Protein AF-A0A523NSJ6-F1 (afdb_monomer)

Foldseek 3Di:
DLVVVVCVVVVVVVVVVVCLLVLVVVVVVVVVCVVDVDPVVVVVCVVVVVVSVVVNVVCVVCVPVVVVVVVVVVVVVVVLLVLLCVLCVVVVHDQDPVRSVQLVVQLVVLVVVLPVPVVSPPSSQVSQLVSQVVVVHHSVSSNSSSVVVVVVVVVVVVVVVVVVVVVVPPPPPPPDD

Secondary structure (DSSP, 8-state):
-HHHHHHHHHHHHHHHHHHHHTTHHHHHHHHHHHH---HHHHHHHHHHHHHHHHHHHHHHH-HHHHHHHHHHHHHHHHHHHHHHHHHHHHTT----HHHHHHHHHHHHHHHHHGGGSGGGTTHHHHHHHHHHHHTT--HHHHHHHHHHHHHHHHHHHHHHHHHHHHHHTS----S--

Radius of gyration: 21.99 Å; Cα contacts (8 Å, |Δi|>4): 74; chains: 1; bounding box: 65×33×56 Å

pLDDT: mean 71.37, std 15.99, range [36.78, 94.06]

Structure (mmCIF, N/CA/C/O backbone):
data_AF-A0A523NSJ6-F1
#
_entry.id   AF-A0A523NSJ6-F1
#
loop_
_atom_site.group_PDB
_atom_site.id
_atom_site.type_symbol
_atom_site.label_atom_id
_atom_site.label_alt_id
_atom_site.label_comp_id
_atom_site.label_asym_id
_atom_site.label_entity_id
_atom_site.label_seq_id
_atom_site.pdbx_PDB_ins_code
_atom_site.Cartn_x
_atom_site.Cartn_y
_atom_site.Cartn_z
_atom_site.occupancy
_atom_site.B_iso_or_equiv
_atom_site.auth_seq_id
_atom_site.auth_comp_id
_atom_site.auth_asym_id
_atom_site.auth_atom_id
_atom_site.pdbx_PDB_model_num
ATOM 1 N N . MET A 1 1 ? 16.787 -14.606 5.189 1.00 49.88 1 MET A N 1
ATOM 2 C CA . MET A 1 1 ? 16.352 -13.430 5.981 1.00 49.88 1 MET A CA 1
ATOM 3 C C . MET A 1 1 ? 14.871 -13.067 5.785 1.00 49.88 1 MET A C 1
ATOM 5 O O . MET A 1 1 ? 14.266 -12.609 6.741 1.00 49.88 1 MET A O 1
ATOM 9 N N . SER A 1 2 ? 14.240 -13.344 4.634 1.00 58.44 2 SER A N 1
ATOM 10 C CA . SER A 1 2 ? 12.816 -13.039 4.363 1.00 58.44 2 SER A CA 1
ATOM 11 C C . SER A 1 2 ? 11.789 -13.911 5.115 1.00 58.44 2 SER A C 1
ATOM 13 O O . SER A 1 2 ? 10.777 -13.400 5.581 1.00 58.44 2 SER A O 1
ATOM 15 N N . LEU A 1 3 ? 12.058 -15.209 5.295 1.00 53.66 3 LEU A N 1
ATOM 16 C CA . LEU A 1 3 ? 11.156 -16.151 5.987 1.00 53.66 3 LEU A CA 1
ATOM 17 C C . LEU A 1 3 ? 10.998 -15.845 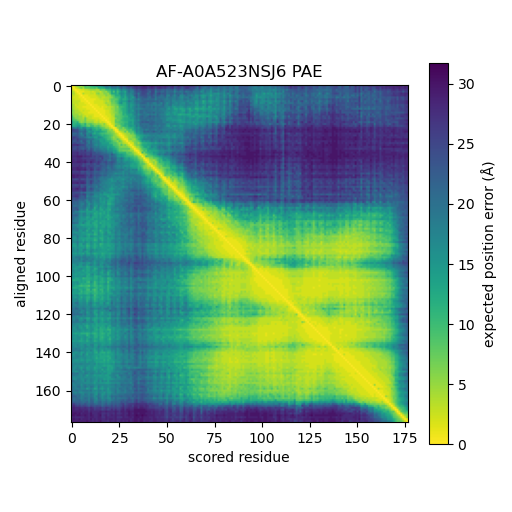7.483 1.00 53.66 3 LEU A C 1
ATOM 19 O O . LEU A 1 3 ? 9.896 -15.887 8.019 1.00 53.66 3 LEU A O 1
ATOM 23 N N . VAL A 1 4 ? 12.100 -15.474 8.138 1.00 68.50 4 VAL A N 1
ATOM 24 C CA . VAL A 1 4 ? 12.102 -15.087 9.554 1.00 68.50 4 VAL A CA 1
ATOM 25 C C . VAL A 1 4 ? 11.296 -13.805 9.752 1.00 68.50 4 VAL A C 1
ATOM 27 O O . VAL A 1 4 ? 10.504 -13.735 10.685 1.00 68.50 4 VAL A O 1
ATOM 30 N N . GLY A 1 5 ? 11.416 -12.828 8.846 1.00 61.06 5 GLY A N 1
ATOM 31 C CA . GLY A 1 5 ? 10.614 -11.602 8.884 1.00 61.06 5 GLY A CA 1
ATOM 32 C C . GLY A 1 5 ? 9.116 -11.875 8.745 1.00 61.06 5 GLY A C 1
ATOM 33 O O . GLY A 1 5 ? 8.333 -11.384 9.549 1.00 61.06 5 GLY A O 1
ATOM 34 N N . LEU A 1 6 ? 8.728 -12.732 7.800 1.00 63.09 6 LEU A N 1
ATOM 35 C CA . LEU A 1 6 ? 7.333 -13.095 7.527 1.00 63.09 6 LEU A CA 1
ATOM 36 C C . LEU A 1 6 ? 6.695 -13.863 8.694 1.00 63.09 6 LEU A C 1
ATOM 38 O O . LEU A 1 6 ? 5.577 -13.558 9.107 1.00 63.09 6 LEU A O 1
ATOM 42 N N . ILE A 1 7 ? 7.443 -14.797 9.289 1.00 70.75 7 ILE A N 1
ATOM 43 C CA . ILE A 1 7 ? 7.019 -15.523 10.491 1.00 70.75 7 ILE A CA 1
ATOM 44 C C . ILE A 1 7 ? 6.923 -14.568 11.681 1.00 70.75 7 ILE A C 1
ATOM 46 O O . ILE A 1 7 ? 5.946 -14.624 12.421 1.00 70.75 7 ILE A O 1
ATOM 50 N N . THR A 1 8 ? 7.877 -13.651 11.845 1.00 75.94 8 THR A N 1
ATOM 51 C CA . THR A 1 8 ? 7.862 -12.672 12.942 1.00 75.94 8 THR A CA 1
ATOM 52 C C . THR A 1 8 ? 6.672 -11.722 12.810 1.00 75.94 8 THR A C 1
ATOM 54 O O . THR A 1 8 ? 5.958 -11.508 13.784 1.00 75.94 8 THR A O 1
ATOM 57 N N . PHE A 1 9 ? 6.387 -11.220 11.606 1.00 66.56 9 PHE A N 1
ATOM 58 C CA . PHE A 1 9 ? 5.250 -10.335 11.341 1.00 66.56 9 PHE A CA 1
ATOM 59 C C . PHE A 1 9 ? 3.910 -11.057 11.520 1.00 66.56 9 PHE A C 1
ATOM 61 O O . PHE A 1 9 ? 3.016 -10.541 12.186 1.00 66.56 9 PHE A O 1
ATOM 68 N N . SER A 1 10 ? 3.787 -12.284 11.003 1.00 68.75 10 SER A N 1
ATOM 69 C CA . SER A 1 10 ? 2.589 -13.111 11.187 1.00 68.75 10 SER A CA 1
ATOM 70 C C . SER A 1 10 ? 2.367 -13.464 12.659 1.00 68.75 10 SER A C 1
ATOM 72 O O . SER A 1 10 ? 1.231 -13.457 13.127 1.00 68.75 10 SER A O 1
ATOM 74 N N . THR A 1 11 ? 3.441 -13.731 13.404 1.00 73.12 11 THR A N 1
ATOM 75 C CA . THR A 1 11 ? 3.385 -14.016 14.844 1.00 73.12 11 THR A CA 1
ATOM 76 C C . THR A 1 11 ? 3.015 -12.764 15.635 1.00 73.12 11 THR A C 1
ATOM 78 O O . THR A 1 11 ? 2.199 -12.848 16.544 1.00 73.12 11 THR A O 1
ATOM 81 N N . LEU A 1 12 ? 3.537 -11.591 15.266 1.00 74.19 12 LEU A N 1
ATOM 82 C CA . LEU A 1 12 ? 3.185 -10.309 15.882 1.00 74.19 12 LEU A CA 1
ATOM 83 C C . LEU A 1 12 ? 1.727 -9.929 15.631 1.00 74.19 12 LEU A C 1
ATOM 85 O O . LEU A 1 12 ? 1.044 -9.535 16.568 1.00 74.19 12 LEU A O 1
ATOM 89 N N 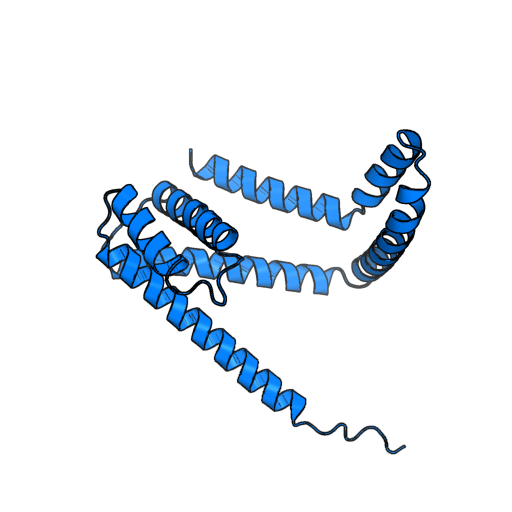. ILE A 1 13 ? 1.228 -10.097 14.404 1.00 70.31 13 ILE A N 1
ATOM 90 C CA . ILE A 1 13 ? -0.185 -9.873 14.075 1.00 70.31 13 ILE A CA 1
ATOM 91 C C . ILE A 1 13 ? -1.065 -10.851 14.858 1.00 70.31 13 ILE A C 1
ATOM 93 O O . ILE A 1 13 ? -2.071 -10.446 15.432 1.00 70.31 13 ILE A O 1
ATOM 97 N N . PHE A 1 14 ? -0.673 -12.124 14.948 1.00 71.44 14 PHE A N 1
ATOM 98 C CA . PHE A 1 14 ? -1.413 -13.126 15.713 1.00 71.44 14 PHE A CA 1
ATOM 99 C C . PHE A 1 14 ? -1.420 -12.824 17.220 1.00 71.44 14 PHE A C 1
ATOM 101 O O . PHE A 1 14 ? -2.472 -12.875 17.852 1.00 71.44 14 PHE A O 1
ATOM 108 N N . LEU A 1 15 ? -0.277 -12.434 17.793 1.00 64.75 15 LEU A N 1
ATOM 109 C CA . LEU A 1 15 ? -0.158 -12.010 19.190 1.00 64.75 15 LEU A CA 1
ATOM 110 C C . LEU A 1 15 ? -0.936 -10.722 19.466 1.00 64.75 15 LEU A C 1
ATOM 112 O O . LEU A 1 15 ? -1.577 -10.618 20.508 1.00 64.75 15 LEU A O 1
ATOM 116 N N . PHE A 1 16 ? -0.928 -9.765 18.539 1.00 68.62 16 PHE A N 1
ATOM 117 C CA . PHE A 1 16 ? -1.705 -8.533 18.639 1.00 68.62 16 PHE A CA 1
ATOM 118 C C . PHE A 1 16 ? -3.206 -8.820 18.594 1.00 68.62 16 PHE A C 1
ATOM 120 O O . PHE A 1 16 ? -3.947 -8.315 19.431 1.00 68.62 16 PHE A O 1
ATOM 127 N N . LEU A 1 17 ? -3.654 -9.698 17.692 1.00 64.69 17 LEU A N 1
ATOM 128 C CA . LEU A 1 17 ? -5.042 -10.152 17.647 1.00 64.69 17 LEU A CA 1
ATOM 129 C C . LEU A 1 17 ? -5.427 -10.873 18.943 1.00 64.69 17 LEU A C 1
ATOM 131 O O . LEU A 1 17 ? -6.466 -10.562 19.514 1.00 64.69 17 LEU A O 1
ATOM 135 N N . LEU A 1 18 ? -4.583 -11.765 19.470 1.00 61.16 18 LEU A N 1
ATOM 136 C CA . LEU A 1 18 ? -4.816 -12.407 20.769 1.00 61.16 18 LEU A CA 1
ATOM 137 C C . LEU A 1 18 ? -4.876 -11.390 21.918 1.00 61.16 18 LEU A C 1
ATOM 139 O O . LEU A 1 18 ? -5.717 -11.515 22.808 1.00 61.16 18 LEU A O 1
ATOM 143 N N . PHE A 1 19 ? -4.026 -10.363 21.889 1.00 59.78 19 PHE A N 1
ATOM 144 C CA . PHE A 1 19 ? -4.001 -9.284 22.874 1.00 59.78 19 PHE A CA 1
ATOM 145 C C . PHE A 1 19 ? -5.259 -8.401 22.805 1.00 59.78 19 PHE A C 1
ATOM 147 O O . PHE A 1 19 ? -5.814 -8.024 23.840 1.00 59.78 19 PHE A O 1
ATOM 154 N N . GLN A 1 20 ? -5.747 -8.128 21.593 1.00 56.50 20 GLN A N 1
ATOM 155 C CA . GLN A 1 20 ? -6.964 -7.362 21.330 1.00 56.50 20 GLN A CA 1
ATOM 156 C C . GLN A 1 20 ? -8.227 -8.161 21.704 1.00 56.50 20 GLN A C 1
ATOM 158 O O . GLN A 1 20 ? -9.157 -7.603 22.278 1.00 56.50 20 GLN A O 1
ATOM 163 N N . ILE A 1 21 ? -8.233 -9.480 21.476 1.00 54.84 21 ILE A N 1
ATOM 164 C CA . ILE A 1 21 ? -9.344 -10.386 21.820 1.00 54.84 21 ILE A CA 1
ATOM 165 C C . ILE A 1 21 ? -9.441 -10.631 23.337 1.00 54.84 21 ILE A C 1
ATOM 167 O O . ILE A 1 21 ? -10.543 -10.748 23.867 1.00 54.84 21 ILE A O 1
ATOM 171 N N . ASN A 1 22 ? -8.315 -10.671 24.060 1.00 52.66 22 ASN A N 1
ATOM 172 C CA . ASN A 1 22 ? -8.302 -10.873 25.517 1.00 52.66 22 ASN A CA 1
ATOM 173 C C . ASN A 1 22 ? -8.552 -9.595 26.342 1.00 52.66 22 ASN A C 1
ATOM 175 O O . ASN A 1 22 ? -8.470 -9.645 27.571 1.00 52.66 22 ASN A O 1
ATOM 179 N N . GLY A 1 23 ? -8.856 -8.454 25.710 1.00 49.41 23 GLY A N 1
ATOM 180 C CA . GLY A 1 23 ? -9.111 -7.199 26.426 1.00 49.41 23 GLY A CA 1
ATOM 181 C C . GLY A 1 23 ? -7.860 -6.613 27.092 1.00 49.41 23 GLY A C 1
ATOM 182 O O . GLY A 1 23 ? -7.940 -6.032 28.174 1.00 49.41 23 GLY A O 1
ATOM 183 N N . GLY A 1 24 ? -6.683 -6.769 26.471 1.00 51.25 24 GLY A N 1
ATOM 184 C CA . GLY A 1 24 ? -5.415 -6.238 26.984 1.00 51.25 24 GLY A CA 1
ATOM 185 C C . GLY A 1 24 ? -5.399 -4.711 27.154 1.00 51.25 24 GLY A C 1
ATOM 186 O O . GLY A 1 24 ? -4.749 -4.204 28.072 1.00 51.25 24 GLY A O 1
ATOM 187 N N . LEU A 1 25 ? -6.186 -3.978 26.353 1.00 47.50 25 LEU A N 1
ATOM 188 C CA . LEU A 1 25 ? -6.402 -2.537 26.536 1.00 47.50 25 LEU A CA 1
ATOM 189 C C . LEU A 1 25 ? -7.080 -2.206 27.876 1.00 47.50 25 LEU A C 1
ATOM 191 O O . LEU A 1 25 ? -6.726 -1.204 28.494 1.00 47.50 25 LEU A O 1
ATOM 195 N N . GLY A 1 26 ? -7.968 -3.066 28.383 1.00 48.66 26 GLY A N 1
ATOM 196 C CA . GLY A 1 26 ? -8.591 -2.913 29.704 1.00 48.66 26 GLY A CA 1
ATOM 197 C C . GLY A 1 26 ? -7.587 -3.008 30.863 1.00 48.66 26 GLY A C 1
ATOM 198 O O . GLY A 1 26 ? -7.706 -2.299 31.860 1.00 48.66 26 GLY A O 1
ATOM 199 N N . LYS A 1 27 ? -6.536 -3.830 30.723 1.00 53.88 27 LYS A N 1
ATOM 200 C CA . LYS A 1 27 ? -5.442 -3.913 31.712 1.00 53.88 27 LYS A CA 1
ATOM 201 C C . LYS A 1 27 ? -4.475 -2.734 31.617 1.00 53.88 27 LYS A C 1
ATOM 203 O O . LYS A 1 27 ? -4.037 -2.229 32.648 1.00 53.88 27 LYS A O 1
ATOM 208 N N . ILE A 1 28 ? -4.156 -2.277 30.403 1.00 53.25 28 ILE A N 1
ATOM 209 C CA . ILE A 1 28 ? -3.280 -1.113 30.197 1.00 53.25 28 ILE A CA 1
ATOM 210 C C . ILE A 1 28 ? -3.954 0.169 30.697 1.00 53.25 28 ILE A C 1
ATOM 212 O O . ILE A 1 28 ? -3.303 0.959 31.372 1.00 53.25 28 ILE A O 1
ATOM 216 N N . THR A 1 29 ? -5.252 0.359 30.444 1.00 46.12 29 THR A N 1
ATOM 217 C CA . THR A 1 29 ? -6.019 1.519 30.938 1.00 46.12 29 THR A CA 1
ATOM 218 C C . THR A 1 29 ? -6.133 1.534 32.465 1.00 46.12 29 THR A C 1
ATOM 220 O O . THR A 1 29 ? -5.950 2.590 33.065 1.00 46.12 29 THR A O 1
ATOM 223 N N . SER A 1 30 ? -6.311 0.370 33.103 1.00 50.03 30 SER A N 1
ATOM 224 C CA . SER A 1 30 ? -6.246 0.211 34.567 1.00 50.03 30 SER A CA 1
ATOM 225 C C . SER A 1 30 ? -4.864 0.539 35.152 1.00 50.03 30 SER A C 1
ATOM 227 O O . SER A 1 30 ? -4.778 1.112 36.237 1.00 50.03 30 SER A O 1
ATOM 229 N N . TRP A 1 31 ? -3.777 0.203 34.454 1.00 52.00 31 TRP A N 1
ATOM 230 C CA . TRP A 1 31 ? -2.425 0.562 34.890 1.00 52.00 31 TRP A CA 1
ATOM 231 C C . TRP A 1 31 ? -2.132 2.057 34.675 1.00 52.00 31 TRP A C 1
ATOM 233 O O . TRP A 1 31 ? -1.512 2.701 35.521 1.00 52.00 31 TRP A O 1
ATOM 243 N N . PHE A 1 32 ? -2.638 2.642 33.585 1.00 43.41 32 PHE A N 1
ATOM 244 C CA . PHE A 1 32 ? -2.477 4.065 33.273 1.00 43.41 32 PHE A CA 1
ATOM 245 C C . PHE A 1 32 ? -3.284 4.980 34.209 1.00 43.41 32 PHE A C 1
ATOM 247 O O . PHE A 1 32 ? -2.789 6.042 34.589 1.00 43.41 32 PHE A O 1
ATOM 254 N N . SER A 1 33 ? -4.476 4.558 34.656 1.00 47.69 33 SER A N 1
ATOM 255 C CA . SER A 1 33 ? -5.293 5.316 35.618 1.00 47.69 33 SER A CA 1
ATOM 256 C C . SER A 1 33 ? -4.653 5.439 37.002 1.00 47.69 33 SER A C 1
ATOM 258 O O . SER A 1 33 ? -4.986 6.356 37.745 1.00 47.69 33 SER A O 1
ATOM 260 N N . VAL A 1 34 ? -3.718 4.547 37.348 1.00 55.19 34 VAL A N 1
ATOM 261 C CA . VAL A 1 34 ? -2.964 4.621 38.610 1.00 55.19 34 VAL A CA 1
ATOM 262 C C . VAL A 1 34 ? -1.800 5.617 38.508 1.00 55.19 34 VAL A C 1
ATOM 264 O O . VAL A 1 34 ? -1.361 6.146 39.525 1.00 55.19 34 VAL A O 1
ATOM 267 N N . LYS A 1 35 ? -1.309 5.918 37.294 1.0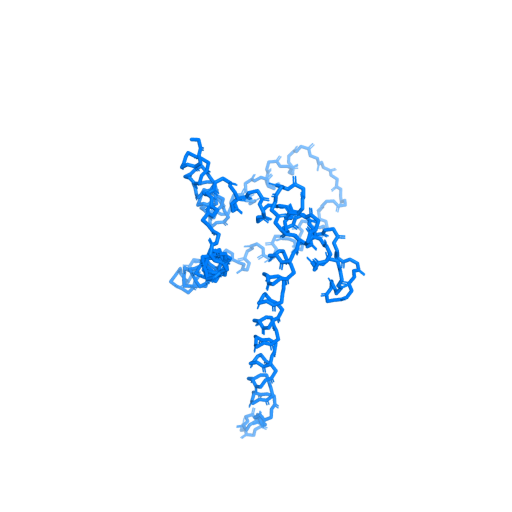0 50.84 35 LYS A N 1
ATOM 268 C CA . LYS A 1 35 ? -0.099 6.734 37.084 1.00 50.84 35 LYS A CA 1
ATOM 269 C C . LYS A 1 35 ? -0.367 8.188 36.668 1.00 50.84 35 LYS A C 1
ATOM 271 O O . LYS A 1 35 ? 0.492 9.031 36.905 1.00 50.84 35 LYS A O 1
ATOM 276 N N . PHE A 1 36 ? -1.532 8.505 36.091 1.00 47.00 36 PHE A N 1
ATOM 277 C CA . PHE A 1 36 ? -1.885 9.869 35.660 1.00 47.00 36 PHE A CA 1
ATOM 278 C C . PHE A 1 36 ? -3.321 10.263 36.073 1.00 47.00 36 PHE A C 1
ATOM 280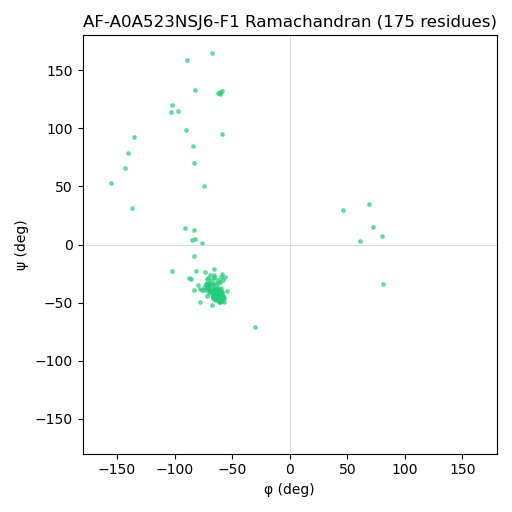 O O . PHE A 1 36 ? -4.267 10.014 35.321 1.00 47.00 36 PHE A O 1
ATOM 287 N N . PRO A 1 37 ? -3.520 10.911 37.241 1.00 48.25 37 PRO A N 1
ATOM 288 C CA . PRO A 1 37 ? -4.832 11.358 37.705 1.00 48.25 37 PRO A CA 1
ATOM 289 C C . PRO A 1 37 ? -5.192 12.709 37.063 1.00 48.25 37 PRO A C 1
ATOM 291 O O . PRO A 1 37 ? -5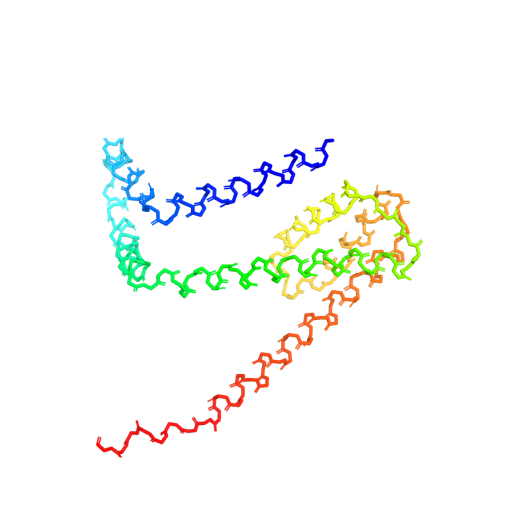.175 13.752 37.707 1.00 48.25 37 PRO A O 1
ATOM 294 N N . GLY A 1 38 ? -5.472 12.715 35.758 1.00 47.56 38 GLY A N 1
ATOM 295 C CA . GLY A 1 38 ? -5.957 13.900 35.043 1.00 47.56 38 GLY A CA 1
ATOM 296 C C . GLY A 1 38 ? -7.465 13.822 34.801 1.00 47.56 38 GLY A C 1
ATOM 297 O O . GLY A 1 38 ? -7.919 12.919 34.102 1.00 47.56 38 GLY A O 1
ATOM 298 N N . ALA A 1 39 ? -8.252 14.774 35.315 1.00 54.38 39 ALA A N 1
ATOM 299 C CA . ALA A 1 39 ? -9.714 14.821 35.136 1.00 54.38 39 ALA A CA 1
ATOM 300 C C . ALA A 1 39 ? -10.161 14.881 33.654 1.00 54.38 39 ALA A C 1
ATOM 302 O O . ALA A 1 39 ? -11.231 14.389 33.307 1.00 54.38 39 ALA A O 1
ATOM 303 N N . ALA A 1 40 ? -9.308 15.391 32.755 1.00 55.28 40 ALA A N 1
ATOM 304 C CA . ALA A 1 40 ? -9.531 15.371 31.304 1.00 55.28 40 ALA A CA 1
ATOM 305 C C . ALA A 1 40 ? -9.453 13.955 30.691 1.00 55.28 40 ALA A C 1
ATOM 307 O O . ALA A 1 40 ? -10.097 13.674 29.682 1.00 55.28 40 ALA A O 1
ATOM 308 N N . LEU A 1 41 ? -8.707 13.041 31.324 1.00 47.88 41 LEU A N 1
ATOM 309 C CA . LEU A 1 41 ? -8.573 11.647 30.900 1.00 47.88 41 LEU A CA 1
ATOM 310 C C . LEU A 1 41 ? -9.860 10.859 31.198 1.00 47.88 41 LEU A C 1
ATOM 312 O O . LEU A 1 41 ? -10.247 10.002 30.412 1.00 47.88 41 LEU A O 1
ATOM 316 N N . GLN A 1 42 ? -10.563 11.186 32.289 1.00 51.56 42 GLN A N 1
ATOM 317 C CA . GLN A 1 42 ? -11.785 10.492 32.720 1.00 51.56 42 GLN A CA 1
ATOM 318 C C . GLN A 1 42 ? -12.967 10.691 31.755 1.00 51.56 42 GLN A C 1
ATOM 320 O O . GLN A 1 42 ? -13.732 9.752 31.544 1.00 51.56 42 GLN A O 1
ATOM 325 N N . GLY A 1 43 ? -13.079 11.860 31.112 1.00 52.94 43 GLY A N 1
ATOM 326 C CA . GLY A 1 43 ? -14.105 12.120 30.090 1.00 52.94 43 GLY A CA 1
ATOM 327 C C . GLY A 1 43 ? -13.863 11.391 28.760 1.00 52.94 43 GLY A C 1
ATOM 328 O O . GLY A 1 43 ? -14.811 11.019 28.076 1.00 52.94 43 GLY A O 1
ATOM 329 N N . PHE A 1 44 ? -12.600 11.134 28.402 1.00 53.06 44 PHE A N 1
ATOM 330 C CA . PHE A 1 44 ? -12.235 10.385 27.190 1.00 53.06 44 PHE A CA 1
ATOM 331 C C . PHE A 1 44 ? -12.231 8.859 27.431 1.00 53.06 44 PHE A C 1
ATOM 333 O O . PHE A 1 44 ? -12.549 8.071 26.535 1.00 53.06 44 PHE A O 1
ATOM 340 N N . LEU A 1 45 ? -11.932 8.438 28.668 1.00 52.72 45 LEU A N 1
ATOM 341 C CA . LEU A 1 45 ? -11.957 7.046 29.140 1.00 52.72 45 LEU A CA 1
ATOM 342 C C . LEU A 1 45 ? -13.376 6.464 29.241 1.00 52.72 45 LEU A C 1
ATOM 344 O O . LEU A 1 45 ? -13.562 5.277 28.986 1.00 52.72 45 LEU A O 1
ATOM 348 N N . SER A 1 46 ? -14.391 7.266 29.573 1.00 50.75 46 SER A N 1
ATOM 349 C CA . SER A 1 46 ? -15.784 6.794 29.634 1.00 50.75 46 SER A CA 1
ATOM 350 C C . SER A 1 46 ? -16.362 6.486 28.244 1.00 50.75 46 SER A C 1
ATOM 352 O O . SER A 1 46 ? -17.065 5.488 28.079 1.00 50.75 46 SER A O 1
ATOM 354 N N . HIS A 1 47 ? -15.997 7.266 27.220 1.00 50.97 47 HIS A N 1
ATOM 355 C CA . HIS A 1 47 ? -16.380 7.000 25.828 1.00 50.97 47 HIS A CA 1
ATOM 356 C C . HIS A 1 47 ? -15.646 5.797 25.216 1.00 50.97 47 HIS A C 1
ATOM 358 O O . HIS A 1 47 ? -16.231 5.054 24.429 1.00 50.97 47 HIS A O 1
ATOM 364 N N . THR A 1 48 ? -14.389 5.557 25.597 1.00 50.12 48 THR A N 1
ATOM 365 C CA . THR A 1 48 ? -13.618 4.390 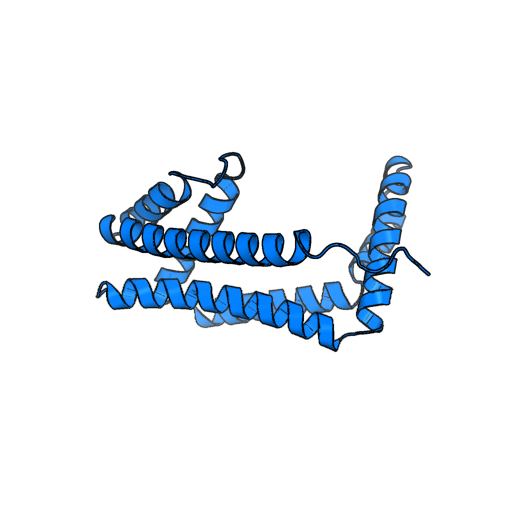25.131 1.00 50.12 48 THR A CA 1
ATOM 366 C C . THR A 1 48 ? -13.977 3.107 25.885 1.00 50.12 48 THR A C 1
ATOM 368 O O . THR A 1 48 ? -14.062 2.052 25.263 1.00 50.12 48 THR A O 1
ATOM 371 N N . GLY A 1 49 ? -14.288 3.180 27.183 1.00 51.97 49 GLY A N 1
ATOM 372 C CA . GLY A 1 49 ? -14.714 2.028 27.987 1.00 51.97 49 GLY A CA 1
ATOM 373 C C . GLY A 1 49 ? -16.078 1.453 27.583 1.00 51.97 49 GLY A C 1
ATOM 374 O O . GLY A 1 49 ? -16.258 0.235 27.605 1.00 51.97 49 GLY A O 1
ATOM 375 N N . ALA A 1 50 ? -17.022 2.296 27.152 1.00 53.03 50 ALA A N 1
ATOM 376 C CA . ALA A 1 50 ? -18.308 1.837 26.620 1.00 53.03 50 ALA A CA 1
ATOM 377 C C . ALA A 1 50 ? -18.149 1.109 25.270 1.00 53.03 50 ALA A C 1
ATOM 379 O O . ALA A 1 50 ? -18.762 0.063 25.059 1.00 53.03 50 ALA A O 1
ATOM 380 N N . LEU A 1 51 ? -17.269 1.604 24.388 1.00 51.50 51 LEU A N 1
ATOM 381 C CA . LEU A 1 51 ? -16.925 0.934 23.127 1.00 51.50 51 LEU A CA 1
ATOM 382 C C . LEU A 1 51 ? -16.207 -0.402 23.368 1.00 51.50 51 LEU A C 1
ATOM 384 O O . LEU A 1 51 ? -16.514 -1.393 22.706 1.00 51.50 51 LEU A O 1
ATOM 388 N N . ASP A 1 52 ? -15.306 -0.455 24.349 1.00 52.66 52 ASP A N 1
ATOM 389 C CA . ASP A 1 52 ? -14.549 -1.663 24.684 1.00 52.66 52 ASP A CA 1
ATOM 390 C C . ASP A 1 52 ? -15.438 -2.738 25.338 1.00 52.66 52 ASP A C 1
ATOM 392 O O . ASP A 1 52 ? -15.332 -3.920 25.014 1.00 52.66 52 ASP A O 1
ATOM 396 N N . GLN A 1 53 ? -16.404 -2.351 26.183 1.00 53.78 53 GLN A N 1
ATOM 397 C CA . GLN A 1 53 ? -17.394 -3.285 26.740 1.00 53.78 53 GLN A CA 1
ATOM 398 C C . GLN A 1 53 ? -18.391 -3.785 25.689 1.00 53.78 53 GLN A C 1
ATOM 400 O O . GLN A 1 53 ? -18.722 -4.975 25.687 1.00 53.78 53 GLN A O 1
ATOM 405 N N . MET A 1 54 ? -18.832 -2.922 24.766 1.00 51.66 54 MET A N 1
ATOM 406 C CA . MET A 1 54 ? -19.695 -3.328 23.651 1.00 51.66 54 MET A CA 1
ATOM 407 C C . MET A 1 54 ? -18.974 -4.287 22.698 1.00 51.66 54 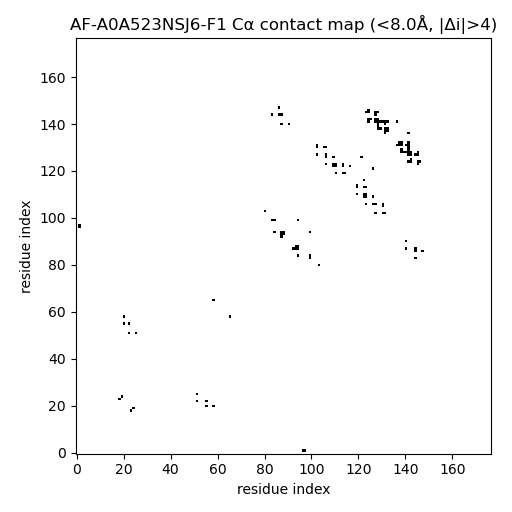MET A C 1
ATOM 409 O O . MET A 1 54 ? -19.562 -5.291 22.291 1.00 51.66 54 MET A O 1
ATOM 413 N N . MET A 1 55 ? -17.691 -4.051 22.398 1.00 50.66 55 MET A N 1
ATOM 414 C CA . MET A 1 55 ? -16.887 -4.993 21.618 1.00 50.66 55 MET A CA 1
ATOM 415 C C . MET A 1 55 ? -16.643 -6.291 22.402 1.00 50.66 55 MET A C 1
ATOM 417 O O . MET A 1 55 ? -17.008 -7.362 21.927 1.00 50.66 55 MET A O 1
ATOM 421 N N . SER A 1 56 ? -16.153 -6.231 23.640 1.00 49.62 56 SER A N 1
ATOM 422 C CA . SER A 1 56 ? -15.884 -7.406 24.489 1.00 49.62 56 SER A CA 1
ATOM 423 C C . SER A 1 56 ? -17.098 -8.335 24.659 1.00 49.62 56 SER A C 1
ATOM 425 O O . SER A 1 56 ? -16.969 -9.563 24.574 1.00 49.62 56 SER A O 1
ATOM 427 N N . HIS A 1 57 ? -18.305 -7.777 24.818 1.00 49.72 57 HIS A N 1
ATOM 428 C CA . HIS A 1 57 ? -19.536 -8.566 24.912 1.00 49.72 57 HIS A CA 1
ATOM 429 C C . HIS A 1 57 ? -19.938 -9.207 23.568 1.00 49.72 57 HIS A C 1
ATOM 431 O O . HIS A 1 57 ? -20.450 -10.328 23.554 1.00 49.72 57 HIS A O 1
ATOM 437 N N . TYR A 1 58 ? -19.665 -8.551 22.433 1.00 50.91 58 TYR A N 1
ATOM 438 C CA . TYR A 1 58 ? -19.926 -9.092 21.091 1.00 50.91 58 TYR A CA 1
ATOM 439 C C . TYR A 1 58 ? -18.921 -10.192 20.697 1.00 50.91 58 TYR A C 1
ATOM 441 O O . TYR A 1 58 ? -19.306 -11.228 20.147 1.00 50.91 58 TYR A O 1
ATOM 449 N N . TYR A 1 59 ? -17.645 -10.021 21.054 1.00 50.91 59 TYR A N 1
ATOM 450 C CA . TYR A 1 59 ? -16.570 -10.986 20.797 1.00 50.91 59 TYR A CA 1
ATOM 451 C C . TYR A 1 59 ? -16.769 -12.313 21.541 1.00 50.91 59 TYR A C 1
ATOM 453 O O . TYR A 1 59 ? -16.535 -13.379 20.970 1.00 50.91 59 TYR A O 1
ATOM 461 N N . LYS A 1 60 ? -17.264 -12.273 22.786 1.00 52.09 60 LYS A N 1
ATOM 462 C CA . LYS A 1 60 ? -17.540 -13.484 23.582 1.00 52.09 60 LYS A CA 1
ATOM 463 C C . LYS A 1 60 ? -18.773 -14.263 23.117 1.00 52.09 60 LYS A C 1
ATOM 465 O O . LYS A 1 60 ? -18.848 -15.464 23.359 1.00 52.09 60 LYS A O 1
ATOM 470 N N . LYS A 1 61 ? -19.728 -13.614 22.441 1.00 50.75 61 LYS A N 1
ATOM 471 C CA . LYS A 1 61 ? -20.984 -14.249 22.001 1.00 50.75 61 LYS A CA 1
ATOM 472 C C . LYS A 1 61 ? -20.875 -14.938 20.634 1.00 50.75 61 LYS A C 1
ATOM 474 O O . LYS A 1 61 ? -21.577 -15.919 20.407 1.00 50.75 61 LYS A O 1
ATOM 479 N N . HIS A 1 62 ? -19.992 -14.477 19.735 1.00 53.47 62 HIS A N 1
ATOM 480 C CA . HIS A 1 62 ? -19.858 -15.030 18.373 1.00 53.47 62 HIS A CA 1
ATOM 481 C C . HIS A 1 62 ? -18.405 -15.091 17.844 1.00 53.47 62 HIS A C 1
ATOM 483 O O . HIS A 1 62 ? -18.094 -14.470 16.820 1.00 53.47 62 HIS A O 1
ATOM 489 N N . PRO A 1 63 ? -17.518 -15.908 18.447 1.00 58.06 63 PRO A N 1
ATOM 490 C CA . PRO A 1 63 ? -16.118 -16.036 18.015 1.00 58.06 63 PRO A CA 1
ATOM 491 C C . PRO A 1 63 ? -15.977 -16.473 16.545 1.00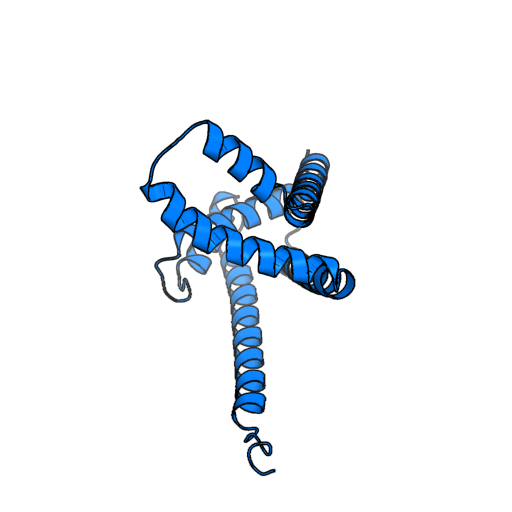 58.06 63 PRO A C 1
ATOM 493 O O . PRO A 1 63 ? -15.061 -16.050 15.841 1.00 58.06 63 PRO A O 1
ATOM 496 N N . PHE A 1 64 ? -16.934 -17.256 16.036 1.00 54.72 64 PHE A N 1
ATOM 497 C CA . PHE A 1 64 ? -16.914 -17.775 14.666 1.00 54.72 64 PHE A CA 1
ATOM 498 C C . PHE A 1 64 ? -17.173 -16.704 13.589 1.00 54.72 64 PHE A C 1
ATOM 500 O O . PHE A 1 64 ? -16.680 -16.824 12.470 1.00 54.72 64 PHE A O 1
ATOM 507 N N . ARG A 1 65 ? -17.933 -15.640 13.899 1.00 58.69 65 ARG A N 1
ATOM 508 C CA . ARG A 1 65 ? -18.170 -14.527 12.954 1.00 58.69 65 ARG A CA 1
ATOM 509 C C . ARG A 1 65 ? -16.972 -13.587 12.893 1.00 58.69 65 ARG A C 1
ATOM 511 O O . ARG A 1 65 ? -16.598 -13.157 11.806 1.00 58.69 65 ARG A O 1
ATOM 518 N N . PHE A 1 66 ? -16.341 -13.336 14.040 1.00 56.78 66 PHE A N 1
ATOM 519 C CA . PHE A 1 66 ? -15.111 -12.556 14.101 1.00 56.78 66 PHE A CA 1
ATOM 520 C C . PHE A 1 66 ? -13.973 -13.246 13.340 1.00 56.78 66 PHE A C 1
ATOM 522 O O . PHE A 1 66 ? -13.347 -12.629 12.480 1.00 56.78 66 PHE A O 1
ATOM 529 N N . LEU A 1 67 ? -13.764 -14.548 13.571 1.00 63.81 67 LEU A N 1
ATOM 530 C CA . LEU A 1 67 ? -12.716 -15.291 12.874 1.00 63.81 67 LEU A CA 1
ATOM 531 C C . LEU A 1 67 ? -12.949 -15.320 11.358 1.00 63.81 67 LEU A C 1
ATOM 533 O O . LEU A 1 67 ? -11.997 -15.162 10.598 1.00 63.81 67 LEU A O 1
ATOM 537 N N . LYS A 1 68 ? -14.208 -15.440 10.908 1.00 62.56 68 LYS A N 1
ATOM 538 C CA . LYS A 1 68 ? -14.556 -15.324 9.484 1.00 62.56 68 LYS A CA 1
ATOM 539 C C . LYS A 1 68 ? -14.205 -13.949 8.919 1.00 62.56 68 LYS A C 1
ATOM 541 O O . LYS A 1 68 ? -13.535 -13.896 7.896 1.00 62.56 68 LYS A O 1
ATOM 546 N N . SER A 1 69 ? -14.598 -12.857 9.575 1.00 62.41 69 SER A N 1
ATOM 547 C CA . SER A 1 69 ? -14.310 -11.497 9.090 1.00 62.41 69 SER A CA 1
ATOM 548 C C . SER A 1 69 ? -12.807 -11.221 8.997 1.00 62.41 69 SER A C 1
ATOM 550 O O . SER A 1 69 ? -12.331 -10.704 7.989 1.00 62.41 69 SER A O 1
ATOM 552 N N . THR A 1 70 ? -12.046 -11.624 10.015 1.00 66.12 70 THR A N 1
ATOM 553 C CA . THR A 1 70 ? -10.583 -11.489 10.027 1.00 66.12 70 THR A CA 1
ATOM 554 C C . THR A 1 70 ? -9.933 -12.359 8.954 1.00 66.12 70 THR A C 1
ATOM 556 O O . THR A 1 70 ? -9.029 -11.900 8.261 1.00 66.12 70 THR A O 1
ATOM 559 N N . SER A 1 71 ? -10.428 -13.583 8.750 1.00 66.56 71 SER A N 1
ATOM 560 C CA . SER A 1 71 ? -9.938 -14.469 7.687 1.00 66.56 71 SER A CA 1
ATOM 561 C C . SER A 1 71 ? -10.212 -13.893 6.300 1.00 66.56 71 SER A C 1
ATOM 563 O O . SER A 1 71 ? -9.326 -13.920 5.458 1.00 66.56 71 SER A O 1
ATOM 565 N N . PHE A 1 72 ? -11.392 -13.313 6.059 1.00 68.69 72 PHE A N 1
ATOM 566 C CA . PHE A 1 72 ? -11.688 -12.624 4.799 1.00 68.69 72 PHE A CA 1
ATOM 567 C C . PHE A 1 72 ? -10.772 -11.415 4.572 1.00 68.69 72 PHE A C 1
ATOM 569 O O . PHE A 1 72 ? -10.292 -11.224 3.457 1.00 68.69 72 PHE A O 1
ATOM 576 N N . GLY A 1 73 ? -10.473 -10.640 5.619 1.00 65.38 73 GLY A N 1
ATOM 577 C CA . GLY A 1 73 ? -9.510 -9.538 5.540 1.00 65.38 73 GLY A CA 1
ATOM 578 C C . GLY A 1 73 ? -8.095 -10.014 5.197 1.00 65.38 73 GLY A C 1
ATOM 579 O O . GLY A 1 73 ? -7.455 -9.458 4.305 1.00 65.38 73 GLY A O 1
ATOM 580 N N . LEU A 1 74 ? -7.633 -11.086 5.848 1.00 67.25 74 LEU A N 1
ATOM 581 C CA . LEU A 1 74 ? -6.338 -11.710 5.564 1.00 67.25 74 LEU A CA 1
ATOM 582 C C . LEU A 1 74 ? -6.277 -12.302 4.154 1.00 67.25 74 LEU A C 1
ATOM 584 O O . LEU A 1 74 ? -5.277 -12.125 3.467 1.00 67.25 74 LEU A O 1
ATOM 588 N N . LEU A 1 75 ? -7.345 -12.960 3.699 1.00 68.88 75 LEU A N 1
ATOM 589 C CA . LEU A 1 75 ? -7.447 -13.480 2.335 1.00 68.88 75 LEU A CA 1
ATOM 590 C C . LEU A 1 75 ? -7.422 -12.351 1.303 1.00 68.88 75 LEU A C 1
ATOM 592 O O . LEU A 1 75 ? -6.762 -12.490 0.279 1.00 68.88 75 LEU A O 1
ATOM 596 N N . GLY A 1 76 ? -8.076 -11.221 1.581 1.00 68.12 76 GLY A N 1
ATOM 597 C CA . GLY A 1 76 ? -8.010 -10.033 0.729 1.00 68.12 76 GLY A CA 1
ATOM 598 C C . GLY A 1 76 ? -6.592 -9.465 0.626 1.00 68.12 76 GLY A C 1
ATOM 599 O O . GLY A 1 76 ? -6.134 -9.123 -0.462 1.00 68.12 76 GLY A O 1
ATOM 600 N N . TRP A 1 77 ? -5.863 -9.430 1.742 1.00 68.19 77 TRP A N 1
ATOM 601 C CA . TRP A 1 77 ? -4.454 -9.028 1.763 1.00 68.19 77 TRP A CA 1
ATOM 602 C C . TRP A 1 77 ? -3.544 -10.006 1.018 1.00 68.19 77 TRP A C 1
ATOM 604 O O . TRP A 1 77 ? -2.714 -9.585 0.213 1.00 68.19 77 TRP A O 1
ATOM 614 N N . ALA A 1 78 ? -3.725 -11.310 1.237 1.00 69.31 78 ALA A N 1
ATOM 615 C CA . ALA A 1 78 ? -2.984 -12.348 0.530 1.00 69.31 78 ALA A CA 1
ATOM 616 C C . ALA A 1 78 ? -3.243 -12.285 -0.982 1.00 69.31 78 ALA A C 1
ATOM 618 O O . ALA A 1 78 ? -2.303 -12.395 -1.766 1.00 69.31 78 ALA A O 1
ATOM 619 N N . ALA A 1 79 ? -4.489 -12.034 -1.392 1.00 73.62 79 ALA A N 1
ATOM 620 C CA . ALA A 1 79 ? -4.848 -11.822 -2.787 1.00 73.62 79 ALA A CA 1
ATOM 621 C C . ALA A 1 79 ? -4.143 -10.592 -3.381 1.00 73.62 79 ALA A C 1
ATOM 623 O O . ALA A 1 79 ? -3.650 -10.673 -4.498 1.00 73.62 79 ALA A O 1
ATOM 624 N N . GLY A 1 80 ? -4.025 -9.486 -2.635 1.00 72.50 80 GLY A N 1
ATOM 625 C CA . GLY A 1 80 ? -3.296 -8.295 -3.090 1.00 72.50 80 GLY A CA 1
ATOM 626 C C . GLY A 1 80 ? -1.796 -8.535 -3.304 1.00 72.50 80 GLY A C 1
ATOM 627 O O . GLY A 1 80 ? -1.226 -8.060 -4.286 1.00 72.50 80 GLY A O 1
ATOM 628 N N . LEU A 1 81 ? -1.162 -9.318 -2.426 1.00 73.56 81 LEU A N 1
ATOM 629 C CA . LEU A 1 81 ? 0.246 -9.700 -2.574 1.00 73.56 81 LEU A CA 1
ATOM 630 C C . LEU A 1 81 ? 0.448 -10.673 -3.749 1.00 73.56 81 LEU A C 1
ATOM 632 O O . LEU A 1 81 ? 1.390 -10.537 -4.530 1.00 73.56 81 LEU A O 1
ATOM 636 N N . LEU A 1 82 ? -0.460 -11.642 -3.887 1.00 78.12 82 LEU A N 1
ATOM 637 C CA . LEU A 1 82 ? -0.459 -12.621 -4.972 1.00 78.12 82 LEU A CA 1
ATOM 638 C C . LEU A 1 82 ? -0.701 -11.954 -6.331 1.00 78.12 82 LEU A C 1
ATOM 640 O O . LEU A 1 82 ? -0.064 -12.314 -7.311 1.00 78.12 82 LEU A O 1
ATOM 644 N N . GLU A 1 83 ? -1.558 -10.942 -6.389 1.00 81.88 83 GLU A N 1
ATOM 645 C CA . GLU A 1 83 ? -1.792 -10.123 -7.578 1.00 81.88 83 GLU A CA 1
ATOM 646 C C . GLU A 1 83 ? -0.545 -9.336 -7.992 1.00 81.88 83 GLU A C 1
ATOM 648 O O . GLU A 1 83 ? -0.207 -9.317 -9.175 1.00 81.88 83 GLU A O 1
ATOM 653 N N . LEU A 1 84 ? 0.174 -8.731 -7.037 1.00 81.88 84 LEU A N 1
ATOM 654 C CA . LEU A 1 84 ? 1.451 -8.063 -7.315 1.00 81.88 84 LEU A CA 1
ATOM 655 C C . LEU A 1 84 ? 2.458 -9.049 -7.919 1.00 81.88 84 LEU A C 1
ATOM 657 O O . LEU A 1 84 ? 3.073 -8.750 -8.942 1.00 81.88 84 LEU A O 1
ATOM 661 N N . TYR A 1 85 ? 2.584 -10.232 -7.315 1.00 82.88 85 TYR A N 1
ATOM 662 C CA . TYR A 1 85 ? 3.452 -11.293 -7.815 1.00 82.88 85 TYR A CA 1
ATOM 663 C C . TYR A 1 85 ? 3.055 -11.748 -9.223 1.00 82.88 85 TYR A C 1
ATOM 665 O O . TYR A 1 85 ? 3.900 -11.787 -10.113 1.00 82.88 85 TYR A O 1
ATOM 673 N N . LEU A 1 86 ? 1.771 -12.048 -9.446 1.00 83.25 86 LEU A N 1
ATOM 674 C CA . LEU A 1 86 ? 1.264 -12.483 -10.746 1.00 83.25 86 LEU A CA 1
ATOM 675 C C . LEU A 1 86 ? 1.458 -11.414 -11.816 1.00 83.25 86 LEU A C 1
ATOM 677 O O . LEU A 1 86 ? 1.847 -11.745 -12.928 1.00 83.25 86 LEU A O 1
ATOM 681 N N . THR A 1 87 ? 1.228 -10.143 -11.491 1.00 85.12 87 THR A N 1
ATOM 682 C CA . THR A 1 87 ? 1.433 -9.047 -12.444 1.00 85.12 87 THR A CA 1
ATOM 683 C C . THR A 1 87 ? 2.890 -9.005 -12.893 1.00 85.12 87 THR A C 1
ATOM 685 O O . THR A 1 87 ? 3.165 -8.989 -14.086 1.00 85.12 87 THR A O 1
ATOM 688 N N . LEU A 1 88 ? 3.834 -9.077 -11.954 1.00 84.12 88 LEU A N 1
ATOM 689 C CA . LEU A 1 88 ? 5.264 -9.095 -12.274 1.00 84.12 88 LEU A CA 1
ATOM 690 C C . LEU A 1 88 ? 5.672 -10.347 -13.055 1.00 84.12 88 LEU A C 1
ATOM 692 O O . LEU A 1 88 ? 6.431 -10.251 -14.018 1.00 84.12 88 LEU A O 1
ATOM 696 N N . TYR A 1 89 ? 5.098 -11.494 -12.694 1.00 85.00 89 TYR A N 1
ATOM 697 C CA . TYR A 1 89 ? 5.291 -12.753 -13.399 1.00 85.00 89 TYR A CA 1
ATOM 698 C C . TYR A 1 89 ? 4.807 -12.685 -14.855 1.00 85.00 89 TYR A C 1
ATOM 700 O O . TYR A 1 89 ? 5.543 -13.064 -15.764 1.00 85.00 89 TYR A O 1
ATOM 708 N N . PHE A 1 90 ? 3.605 -12.153 -15.101 1.00 85.06 90 PHE A N 1
ATOM 709 C CA . PHE A 1 90 ? 3.061 -11.970 -16.452 1.00 85.06 90 PHE A CA 1
ATOM 710 C C . PHE A 1 90 ? 3.848 -10.949 -17.275 1.00 85.06 90 PHE A C 1
ATOM 712 O O . PHE A 1 90 ? 3.925 -11.079 -18.493 1.00 85.06 90 PHE A O 1
ATOM 719 N N . LEU A 1 91 ? 4.471 -9.971 -16.619 1.00 83.19 91 LEU A N 1
ATOM 720 C CA . LEU A 1 91 ? 5.398 -9.026 -17.243 1.00 83.19 91 LEU A CA 1
ATOM 721 C C . LEU A 1 91 ? 6.785 -9.643 -17.521 1.00 83.19 91 LEU A C 1
ATOM 723 O O . LEU A 1 91 ? 7.669 -8.956 -18.022 1.00 83.19 91 LEU A O 1
ATOM 727 N N . GLY A 1 92 ? 6.993 -10.929 -17.216 1.00 80.06 92 GLY A N 1
ATOM 728 C CA . GLY A 1 92 ? 8.241 -11.650 -17.476 1.00 80.06 92 GLY A CA 1
ATOM 729 C C . GLY A 1 92 ? 9.348 -11.385 -16.452 1.00 80.06 92 GLY A C 1
ATOM 730 O O . GLY A 1 92 ? 10.473 -11.851 -16.638 1.00 80.06 92 GLY A O 1
ATOM 731 N N . HIS A 1 93 ? 9.047 -10.674 -15.361 1.00 79.56 93 HIS A N 1
ATOM 732 C CA . HIS A 1 93 ? 10.015 -10.328 -14.328 1.00 79.56 93 HIS A CA 1
ATOM 733 C C . HIS A 1 93 ? 9.861 -11.202 -13.085 1.00 79.56 93 HIS A C 1
ATOM 735 O O . HIS A 1 93 ? 8.899 -11.116 -12.321 1.00 79.56 93 HIS A O 1
ATOM 741 N N . TRP A 1 94 ? 10.887 -12.011 -12.843 1.00 76.62 94 TRP A N 1
ATOM 742 C CA . TRP A 1 94 ? 11.017 -12.826 -11.644 1.00 76.62 94 TRP A CA 1
ATOM 743 C C . TRP A 1 94 ? 11.615 -11.980 -10.526 1.00 76.62 94 TRP A C 1
ATOM 745 O O . TRP A 1 94 ? 12.827 -11.949 -10.328 1.00 76.62 94 TRP A O 1
ATOM 755 N N . VAL A 1 95 ? 10.758 -11.251 -9.821 1.00 77.56 95 VAL A N 1
ATOM 756 C CA . VAL A 1 95 ? 11.177 -10.479 -8.651 1.00 77.56 95 VAL A CA 1
ATOM 757 C C . VAL A 1 95 ? 11.240 -11.415 -7.443 1.00 77.56 95 VAL A C 1
ATOM 759 O O . VAL A 1 95 ? 10.332 -12.219 -7.212 1.00 77.56 95 VAL A O 1
ATOM 762 N N . GLY A 1 96 ? 12.331 -11.345 -6.683 1.00 79.88 96 GLY A N 1
ATOM 763 C CA . GLY A 1 96 ? 12.487 -12.135 -5.474 1.00 79.88 96 GLY A CA 1
ATOM 764 C C . GLY A 1 96 ? 11.515 -11.703 -4.374 1.00 79.88 96 GLY A C 1
ATOM 765 O O . GLY A 1 96 ? 10.900 -10.636 -4.390 1.00 79.88 96 GLY A O 1
ATOM 766 N N . ILE A 1 97 ? 11.365 -12.565 -3.369 1.00 77.62 97 ILE A N 1
ATOM 767 C CA . ILE A 1 97 ? 10.520 -12.278 -2.204 1.00 77.62 97 ILE A CA 1
ATOM 768 C C . ILE A 1 97 ? 10.940 -10.976 -1.482 1.00 77.62 97 ILE A C 1
ATOM 770 O O . ILE A 1 97 ? 10.046 -10.191 -1.174 1.00 77.62 97 ILE A O 1
ATOM 774 N N . PRO A 1 98 ? 12.235 -10.695 -1.205 1.00 81.31 98 PRO A N 1
ATOM 775 C CA . PRO A 1 98 ? 12.650 -9.434 -0.568 1.00 81.31 98 PRO A CA 1
ATOM 776 C C . PRO A 1 98 ? 12.239 -8.202 -1.387 1.00 81.31 98 PRO A C 1
ATOM 778 O O . PRO A 1 98 ? 11.699 -7.244 -0.843 1.00 81.31 98 PRO A O 1
ATOM 781 N N . GLU A 1 99 ? 12.421 -8.322 -2.696 1.00 82.25 99 GLU A N 1
ATOM 782 C CA . GLU A 1 99 ? 11.869 -7.568 -3.814 1.00 82.25 99 GLU A CA 1
ATOM 783 C C . GLU A 1 99 ? 10.470 -7.009 -3.556 1.00 82.25 99 GLU A C 1
ATOM 785 O O . GLU A 1 99 ? 10.226 -5.821 -3.333 1.00 82.25 99 GLU A O 1
ATOM 790 N N . LEU A 1 100 ? 9.540 -7.965 -3.533 1.00 83.31 100 LEU A N 1
ATOM 791 C CA . LEU A 1 100 ? 8.117 -7.746 -3.313 1.00 83.31 100 LEU A CA 1
ATOM 792 C C . LEU A 1 100 ? 7.832 -7.077 -1.968 1.00 83.31 100 LEU A C 1
ATOM 794 O O . LEU A 1 100 ? 6.978 -6.196 -1.901 1.00 83.31 100 LEU A O 1
ATOM 798 N N . TRP A 1 101 ? 8.531 -7.481 -0.903 1.00 82.31 101 TRP A N 1
ATOM 799 C CA . TRP A 1 101 ? 8.340 -6.896 0.426 1.00 82.31 101 TRP A CA 1
ATOM 800 C C . TRP A 1 101 ? 8.728 -5.419 0.469 1.00 82.31 101 TRP A C 1
ATOM 802 O O . TRP A 1 101 ? 8.002 -4.624 1.065 1.00 82.31 101 TRP A O 1
ATOM 812 N N . ILE A 1 102 ? 9.838 -5.041 -0.171 1.00 86.25 102 ILE A N 1
ATOM 813 C CA . ILE A 1 102 ? 10.272 -3.642 -0.245 1.00 86.25 102 ILE A CA 1
ATOM 814 C C . ILE A 1 102 ? 9.266 -2.825 -1.056 1.00 86.25 102 ILE A C 1
ATOM 816 O O . ILE A 1 102 ? 8.838 -1.762 -0.603 1.00 86.25 102 ILE A O 1
ATOM 820 N N . ILE A 1 103 ? 8.843 -3.340 -2.215 1.00 88.12 103 ILE A N 1
ATOM 821 C CA . ILE A 1 103 ? 7.839 -2.681 -3.059 1.00 88.12 103 ILE A CA 1
ATOM 822 C C . ILE A 1 103 ? 6.548 -2.458 -2.271 1.00 88.12 103 ILE A C 1
ATOM 824 O O . ILE A 1 103 ? 6.034 -1.341 -2.247 1.00 88.12 103 ILE A O 1
ATOM 828 N N . GLU A 1 104 ? 6.032 -3.485 -1.597 1.00 85.31 104 GLU A N 1
ATOM 829 C CA . GLU A 1 104 ? 4.778 -3.388 -0.850 1.00 85.31 104 GLU A CA 1
ATOM 830 C C . GLU A 1 104 ? 4.896 -2.414 0.332 1.00 85.31 104 GLU A C 1
ATOM 832 O O . GLU A 1 104 ? 4.025 -1.563 0.511 1.00 85.31 104 GLU A O 1
ATOM 837 N N . ALA A 1 105 ? 5.997 -2.457 1.089 1.00 86.56 105 ALA A N 1
ATOM 838 C CA . ALA A 1 105 ? 6.234 -1.539 2.203 1.00 86.56 105 ALA A CA 1
ATOM 839 C C . ALA A 1 105 ? 6.296 -0.072 1.744 1.00 86.56 105 ALA A C 1
ATOM 841 O O . ALA A 1 105 ? 5.646 0.798 2.329 1.00 86.56 105 ALA A O 1
ATOM 842 N N . LEU A 1 106 ? 7.030 0.210 0.664 1.00 89.62 106 LEU A N 1
ATOM 843 C CA . LEU A 1 106 ? 7.109 1.555 0.094 1.00 89.62 106 LEU A CA 1
ATOM 844 C C . LEU A 1 106 ? 5.766 1.995 -0.498 1.00 89.62 106 LEU A C 1
ATOM 846 O O . LEU A 1 106 ? 5.363 3.144 -0.330 1.00 89.62 106 LEU A O 1
ATOM 850 N N . THR A 1 107 ? 5.025 1.079 -1.122 1.00 88.44 107 THR A N 1
ATOM 851 C CA . THR A 1 107 ? 3.679 1.359 -1.642 1.00 88.44 107 THR A CA 1
ATOM 852 C C . THR A 1 107 ? 2.721 1.753 -0.519 1.00 88.44 107 THR A C 1
ATOM 854 O O . THR A 1 107 ? 1.921 2.676 -0.678 1.00 88.44 107 THR A O 1
ATOM 857 N N . GLN A 1 108 ? 2.810 1.098 0.641 1.00 86.62 108 GLN A N 1
ATOM 858 C CA . GLN A 1 108 ? 2.026 1.470 1.817 1.00 86.62 108 GLN A CA 1
ATOM 859 C C . GLN A 1 108 ? 2.427 2.834 2.364 1.00 86.62 108 GLN A C 1
ATOM 861 O O . GLN A 1 108 ? 1.548 3.625 2.704 1.00 86.62 108 GLN A O 1
ATOM 866 N N . LEU A 1 109 ? 3.723 3.147 2.385 1.00 89.38 109 LEU A N 1
ATOM 867 C CA . LEU A 1 109 ? 4.201 4.469 2.777 1.00 89.38 109 LEU A CA 1
ATOM 868 C C . LEU A 1 109 ? 3.642 5.561 1.857 1.00 89.38 109 LEU A C 1
ATOM 870 O O . LEU A 1 109 ? 3.136 6.566 2.348 1.00 89.38 109 LEU A O 1
ATOM 874 N N . VAL A 1 110 ? 3.660 5.342 0.539 1.00 89.62 110 VAL A N 1
ATOM 875 C CA . VAL A 1 110 ? 3.050 6.253 -0.443 1.00 89.62 110 VAL A CA 1
ATOM 876 C C . VAL A 1 110 ? 1.553 6.395 -0.187 1.00 89.62 110 VAL A C 1
ATOM 878 O O . VAL A 1 110 ? 1.041 7.511 -0.143 1.00 89.62 110 VAL A O 1
ATOM 881 N N . ARG A 1 111 ? 0.844 5.283 0.035 1.00 86.44 111 ARG A N 1
ATOM 882 C CA . ARG A 1 111 ? -0.598 5.288 0.311 1.00 86.44 111 ARG A CA 1
ATOM 883 C C . ARG A 1 111 ? -0.929 6.111 1.555 1.00 86.44 111 ARG A C 1
ATOM 885 O O . ARG A 1 111 ? -1.809 6.964 1.488 1.00 86.44 111 ARG A O 1
ATOM 892 N N . VAL A 1 112 ? -0.201 5.904 2.651 1.00 86.44 112 VAL A N 1
ATOM 893 C CA . VAL A 1 112 ? -0.369 6.670 3.896 1.00 86.44 112 VAL A CA 1
ATOM 894 C C . VAL A 1 112 ? 0.014 8.133 3.692 1.00 86.44 112 VAL A C 1
ATOM 896 O O . VAL A 1 112 ? -0.728 9.015 4.107 1.00 86.44 112 VAL A O 1
ATOM 899 N N . GLY A 1 113 ? 1.123 8.411 3.006 1.00 88.06 113 GLY A N 1
ATOM 900 C CA . GLY A 1 113 ? 1.558 9.773 2.693 1.00 88.06 113 GLY A CA 1
ATOM 901 C C . GLY A 1 113 ? 0.566 10.528 1.808 1.00 88.06 113 GLY A C 1
ATOM 902 O O . GLY A 1 113 ? 0.411 11.733 1.948 1.00 88.06 113 GLY A O 1
ATOM 903 N N . SER A 1 114 ? -0.168 9.818 0.951 1.00 88.31 114 SER A N 1
ATOM 904 C CA . SER A 1 114 ? -1.171 10.380 0.044 1.00 88.31 114 SER A CA 1
ATOM 905 C C . SER A 1 114 ? -2.553 10.603 0.673 1.00 88.31 114 SER A C 1
ATOM 907 O O . SER A 1 114 ? -3.506 10.853 -0.061 1.00 88.31 114 SER A O 1
ATOM 909 N N . PHE A 1 115 ? -2.692 10.519 2.004 1.00 84.88 115 PHE A N 1
ATOM 910 C CA . PHE A 1 115 ? -3.989 10.609 2.695 1.00 84.88 115 PHE A CA 1
ATOM 911 C C . PHE A 1 115 ? -4.773 11.896 2.395 1.00 84.88 115 PHE A C 1
ATOM 913 O O . PHE A 1 115 ? -5.999 11.906 2.466 1.00 84.88 115 PHE A O 1
ATOM 920 N N . PHE A 1 116 ? -4.070 12.983 2.075 1.00 87.38 116 PHE A N 1
ATOM 921 C CA . PHE A 1 116 ? -4.667 14.280 1.763 1.00 87.38 116 PHE A CA 1
ATOM 922 C C . PHE A 1 116 ? -5.130 14.393 0.302 1.00 87.38 116 PHE A C 1
ATOM 924 O O . PHE A 1 116 ? -5.804 15.358 -0.053 1.00 87.38 116 PHE A O 1
ATOM 931 N N . ILE A 1 117 ? -4.770 13.428 -0.553 1.00 85.25 117 ILE A N 1
ATOM 932 C CA . ILE A 1 117 ? -5.114 13.415 -1.974 1.00 85.25 117 ILE A CA 1
ATOM 933 C C . ILE A 1 117 ? -6.353 12.530 -2.159 1.00 85.25 117 ILE A C 1
ATOM 935 O O . ILE A 1 117 ? -6.269 11.315 -1.951 1.00 85.25 117 ILE A O 1
ATOM 939 N N . PRO A 1 118 ? -7.499 13.086 -2.586 1.00 76.88 118 PRO A N 1
ATOM 940 C CA . PRO A 1 118 ? -8.688 12.289 -2.852 1.00 76.88 118 PRO A CA 1
ATOM 941 C C . PRO A 1 118 ? -8.400 11.262 -3.955 1.00 76.88 118 PRO A C 1
ATOM 943 O O . PRO A 1 118 ? -7.834 11.589 -4.998 1.00 76.88 118 PRO A O 1
ATOM 946 N N . LEU A 1 119 ? -8.746 9.997 -3.690 1.00 77.06 119 LEU A N 1
ATOM 947 C CA . LEU A 1 119 ? -8.454 8.826 -4.535 1.00 77.06 119 LEU A CA 1
ATOM 948 C C . LEU A 1 119 ? -6.948 8.545 -4.759 1.00 77.06 119 LEU A C 1
ATOM 950 O O . LEU A 1 119 ? -6.583 7.618 -5.490 1.00 77.06 119 LEU A O 1
ATOM 954 N N . SER A 1 120 ? -6.068 9.337 -4.134 1.00 83.75 120 SER A N 1
ATOM 955 C CA . SER A 1 120 ? -4.608 9.294 -4.266 1.00 83.75 120 SER A CA 1
ATOM 956 C C . SER A 1 120 ? -4.120 9.207 -5.719 1.00 83.75 120 SER A C 1
ATOM 958 O O . SER A 1 120 ? -3.092 8.583 -5.992 1.00 83.75 120 SER A O 1
ATOM 960 N N . LEU A 1 121 ? -4.888 9.777 -6.657 1.00 81.44 121 LEU A N 1
ATOM 961 C CA . LEU A 1 121 ? -4.599 9.755 -8.091 1.00 81.44 121 LEU A CA 1
ATOM 962 C C . LEU A 1 121 ? -3.282 10.464 -8.380 1.00 81.44 121 LEU A C 1
ATOM 964 O O . LEU A 1 121 ? -3.030 11.562 -7.890 1.00 81.44 121 LEU A O 1
ATOM 968 N N . GLY A 1 122 ? -2.423 9.803 -9.149 1.00 84.88 122 GLY A N 1
ATOM 969 C CA . GLY A 1 122 ? -1.088 10.291 -9.484 1.00 84.88 122 GLY A CA 1
ATOM 970 C C . GLY A 1 122 ? -0.052 10.047 -8.386 1.00 84.88 122 GLY A C 1
ATOM 971 O O . GLY A 1 122 ? 1.092 9.739 -8.706 1.00 84.88 122 GLY A O 1
ATOM 972 N N . ALA A 1 123 ? -0.436 10.097 -7.107 1.00 88.25 123 ALA A N 1
ATOM 973 C CA . ALA A 1 123 ? 0.474 9.788 -6.006 1.00 88.25 123 ALA A CA 1
ATOM 974 C C . ALA A 1 123 ? 0.788 8.293 -5.916 1.00 88.25 123 ALA A C 1
ATOM 976 O O . ALA A 1 123 ? 1.952 7.931 -5.770 1.00 88.25 123 ALA A O 1
ATOM 977 N N . GLN A 1 124 ? -0.217 7.417 -6.033 1.00 87.69 124 GLN A N 1
ATOM 978 C CA . GLN A 1 124 ? 0.028 5.972 -5.974 1.00 87.69 124 GLN A CA 1
ATOM 979 C C . GLN A 1 124 ? 0.757 5.469 -7.226 1.00 87.69 124 GLN A C 1
ATOM 981 O O . GLN A 1 124 ? 1.634 4.625 -7.121 1.00 87.69 124 GLN A O 1
ATOM 986 N N . GLU A 1 125 ? 0.443 6.018 -8.391 1.00 91.06 125 GLU A N 1
ATOM 987 C CA . GLU A 1 125 ? 0.948 5.617 -9.700 1.00 91.06 125 GLU A CA 1
ATOM 988 C C . GLU A 1 125 ? 2.357 6.149 -9.916 1.00 91.06 125 GLU A C 1
ATOM 990 O O . GLU A 1 125 ? 3.266 5.381 -10.217 1.00 91.06 125 GLU A O 1
ATOM 995 N N . GLY A 1 126 ? 2.563 7.446 -9.670 1.00 90.88 126 GLY A N 1
ATOM 996 C CA . GLY A 1 126 ? 3.891 8.048 -9.673 1.00 90.88 126 GLY A CA 1
ATOM 997 C C . GLY A 1 126 ? 4.772 7.453 -8.579 1.00 90.88 126 GLY A C 1
ATOM 998 O O . GLY A 1 126 ? 5.930 7.136 -8.832 1.00 90.88 126 GLY A O 1
ATOM 999 N N . GLY A 1 127 ? 4.215 7.215 -7.388 1.00 91.50 127 GLY A N 1
ATOM 1000 C CA . GLY A 1 127 ? 4.921 6.550 -6.297 1.00 91.50 127 GLY A CA 1
ATOM 1001 C C . GLY A 1 127 ? 5.376 5.141 -6.670 1.00 91.50 127 GLY A C 1
ATOM 1002 O O . GLY A 1 127 ? 6.536 4.814 -6.448 1.00 91.50 127 GLY A O 1
ATOM 1003 N N . LEU A 1 128 ? 4.518 4.330 -7.300 1.00 91.06 128 LEU A N 1
ATOM 1004 C CA . LEU A 1 128 ? 4.898 2.988 -7.750 1.00 91.06 128 LEU A CA 1
ATOM 1005 C C . LEU A 1 128 ? 5.987 3.031 -8.825 1.00 91.06 128 LEU A C 1
ATOM 1007 O O . LEU A 1 128 ? 6.960 2.291 -8.729 1.00 91.06 128 LEU A O 1
ATOM 1011 N N . VAL A 1 129 ? 5.865 3.918 -9.817 1.00 93.94 129 VAL A N 1
ATOM 1012 C CA . VAL A 1 129 ? 6.896 4.102 -10.852 1.00 93.94 129 VAL A CA 1
ATOM 1013 C C . VAL A 1 129 ? 8.237 4.475 -10.217 1.00 93.94 129 VAL A C 1
ATOM 1015 O O . VAL A 1 129 ? 9.253 3.861 -10.534 1.00 93.94 129 VAL A O 1
ATOM 1018 N N . LEU A 1 130 ? 8.246 5.422 -9.273 1.00 94.06 130 LEU A N 1
ATOM 1019 C CA . LEU A 1 130 ? 9.458 5.828 -8.559 1.00 94.06 130 LEU A CA 1
ATOM 1020 C C . LEU A 1 130 ? 10.061 4.685 -7.738 1.00 94.06 130 LEU A C 1
ATOM 1022 O O . LEU A 1 130 ? 11.277 4.517 -7.750 1.00 94.06 130 LEU A O 1
ATOM 1026 N N . ILE A 1 131 ? 9.235 3.885 -7.059 1.00 92.31 131 ILE A N 1
ATOM 1027 C CA . ILE A 1 131 ? 9.686 2.709 -6.301 1.00 92.31 131 ILE A CA 1
ATOM 1028 C C . ILE A 1 131 ? 10.385 1.710 -7.227 1.00 92.31 131 ILE A C 1
ATOM 1030 O O . ILE A 1 131 ? 11.465 1.225 -6.903 1.00 92.31 131 ILE A O 1
ATOM 1034 N N . PHE A 1 132 ? 9.795 1.424 -8.388 1.00 90.88 132 PHE A N 1
ATOM 1035 C CA . PHE A 1 132 ? 10.369 0.487 -9.351 1.00 90.88 132 PHE A CA 1
ATOM 1036 C C . PHE A 1 132 ? 11.691 0.999 -9.921 1.00 90.88 132 PHE A C 1
ATOM 1038 O O . PHE A 1 132 ? 12.686 0.279 -9.874 1.00 90.88 132 PHE A O 1
ATOM 1045 N N . VAL A 1 133 ? 11.736 2.262 -10.350 1.00 92.25 133 VAL A N 1
ATOM 1046 C CA . VAL A 1 133 ? 12.969 2.895 -10.841 1.00 92.25 133 VAL A CA 1
ATOM 1047 C C . VAL A 1 133 ? 14.059 2.905 -9.762 1.00 92.25 133 VAL A C 1
ATOM 1049 O O . VAL A 1 133 ? 15.215 2.609 -10.056 1.00 92.25 133 VAL A O 1
ATOM 1052 N N . ALA A 1 134 ? 13.707 3.180 -8.502 1.00 91.00 134 ALA A N 1
ATOM 1053 C CA . ALA A 1 134 ? 14.650 3.184 -7.381 1.00 91.00 134 ALA A CA 1
ATOM 1054 C C . ALA A 1 134 ? 15.237 1.797 -7.072 1.00 91.00 134 ALA A C 1
ATOM 1056 O O . ALA A 1 134 ? 16.364 1.701 -6.591 1.00 91.00 134 ALA A O 1
ATOM 1057 N N . LEU A 1 135 ? 14.499 0.725 -7.367 1.00 88.12 135 LEU A N 1
ATOM 1058 C CA . LEU A 1 135 ? 14.966 -0.658 -7.238 1.00 88.12 135 LEU A CA 1
ATOM 1059 C C . LEU A 1 135 ? 15.740 -1.151 -8.470 1.00 88.12 135 LEU A C 1
ATOM 1061 O O . LEU A 1 135 ? 16.114 -2.320 -8.528 1.00 88.12 135 LEU A O 1
ATOM 1065 N N . GLY A 1 136 ? 15.981 -0.282 -9.458 1.00 85.94 136 GLY A N 1
ATOM 1066 C CA . GLY A 1 136 ? 16.610 -0.655 -10.725 1.00 85.94 136 GLY A CA 1
ATOM 1067 C C . GLY A 1 136 ? 15.696 -1.473 -11.642 1.00 85.94 136 GLY A C 1
ATOM 1068 O O . GLY A 1 136 ? 16.178 -2.094 -12.586 1.00 85.94 136 GLY A O 1
ATOM 1069 N N . LEU A 1 137 ? 14.388 -1.490 -11.369 1.00 85.38 137 LEU A N 1
ATOM 1070 C CA . LEU A 1 137 ? 13.375 -2.097 -12.227 1.00 85.38 137 LEU A CA 1
ATOM 1071 C C . LEU A 1 137 ? 12.859 -1.067 -13.244 1.00 85.38 137 LEU A C 1
ATOM 1073 O O . LEU A 1 137 ? 12.950 0.145 -13.040 1.00 85.38 137 LEU A O 1
ATOM 1077 N N . GLY A 1 138 ? 12.286 -1.554 -14.346 1.00 87.75 138 GLY A N 1
ATOM 1078 C CA . GLY A 1 138 ? 11.667 -0.700 -15.360 1.00 87.75 138 GLY A CA 1
ATOM 1079 C C . GLY A 1 138 ? 10.506 0.120 -14.790 1.00 87.75 138 GLY A C 1
ATOM 1080 O O . GLY A 1 138 ? 9.620 -0.416 -14.119 1.00 87.75 138 GLY A O 1
ATOM 1081 N N . GLY A 1 139 ? 10.491 1.431 -15.051 1.00 87.88 139 GLY A N 1
ATOM 1082 C CA . GLY A 1 139 ? 9.382 2.306 -14.650 1.00 87.88 139 GLY A CA 1
ATOM 1083 C C . GLY A 1 139 ? 8.069 1.970 -15.369 1.00 87.88 139 GLY A C 1
ATOM 1084 O O . GLY A 1 139 ? 6.989 2.173 -14.819 1.00 87.88 139 GLY A O 1
ATOM 1085 N N . ASP A 1 140 ? 8.160 1.384 -16.560 1.00 89.19 140 ASP A N 1
ATOM 1086 C CA . ASP A 1 140 ? 7.060 0.776 -17.306 1.00 89.19 140 ASP A CA 1
ATOM 1087 C C . ASP A 1 140 ? 6.392 -0.369 -16.527 1.00 89.19 140 ASP A C 1
ATOM 1089 O O . ASP A 1 140 ? 5.163 -0.457 -16.511 1.00 89.19 140 ASP A O 1
ATOM 1093 N N . LEU A 1 141 ? 7.168 -1.172 -15.788 1.00 88.81 141 LEU A N 1
ATOM 1094 C CA . LEU A 1 141 ? 6.633 -2.217 -14.909 1.00 88.81 141 LEU A CA 1
ATOM 1095 C C . LEU A 1 141 ? 5.857 -1.611 -13.739 1.00 88.81 141 LEU A C 1
ATOM 1097 O O . LEU A 1 141 ? 4.746 -2.047 -13.436 1.00 88.81 141 LEU A O 1
ATOM 1101 N N . GLY A 1 142 ? 6.419 -0.578 -13.104 1.00 88.06 142 GLY A N 1
ATOM 1102 C CA . GLY A 1 142 ? 5.745 0.145 -12.026 1.00 88.06 142 GLY A CA 1
ATOM 1103 C C . GLY A 1 142 ? 4.427 0.761 -12.499 1.00 88.06 142 GLY A C 1
ATOM 1104 O O . GLY A 1 142 ? 3.411 0.671 -11.810 1.00 88.06 142 GLY A O 1
ATOM 1105 N N . LEU A 1 143 ? 4.401 1.308 -13.715 1.00 90.94 143 LEU A N 1
ATOM 1106 C CA . LEU A 1 143 ? 3.187 1.857 -14.309 1.00 90.94 143 LEU A CA 1
ATOM 1107 C C . LEU A 1 143 ? 2.149 0.762 -14.601 1.00 90.94 143 LEU A C 1
ATOM 1109 O O . LEU A 1 143 ? 0.979 0.912 -14.249 1.00 90.94 143 LEU A O 1
ATOM 1113 N N . ALA A 1 144 ? 2.566 -0.358 -15.191 1.00 90.19 144 ALA A N 1
ATOM 1114 C CA . ALA A 1 144 ? 1.687 -1.485 -15.488 1.00 90.19 144 ALA A CA 1
ATOM 1115 C C . ALA A 1 144 ? 1.057 -2.082 -14.216 1.00 90.19 144 ALA A C 1
ATOM 1117 O O . ALA A 1 144 ? -0.156 -2.295 -14.164 1.00 90.19 144 ALA A O 1
ATOM 1118 N N . VAL A 1 145 ? 1.845 -2.272 -13.153 1.00 89.06 145 VAL A N 1
ATOM 1119 C CA . VAL A 1 145 ? 1.332 -2.726 -11.851 1.00 89.06 145 VAL A CA 1
ATOM 1120 C C . VAL A 1 145 ? 0.352 -1.710 -11.258 1.00 89.06 145 VAL A C 1
ATOM 1122 O O . VAL A 1 145 ? -0.690 -2.099 -10.722 1.00 89.06 145 VAL A O 1
ATOM 1125 N N . ALA A 1 146 ? 0.641 -0.412 -11.370 1.00 89.31 146 ALA A N 1
ATOM 1126 C CA . ALA A 1 146 ? -0.261 0.632 -10.897 1.00 89.31 146 ALA A CA 1
ATOM 1127 C C . ALA A 1 146 ? -1.618 0.598 -11.629 1.00 89.31 146 ALA A C 1
ATOM 1129 O O . ALA A 1 146 ? -2.666 0.707 -10.987 1.00 89.31 146 ALA A O 1
ATOM 1130 N N . PHE A 1 147 ? -1.616 0.358 -12.945 1.00 89.69 147 PHE A N 1
ATOM 1131 C CA . PHE A 1 147 ? -2.837 0.201 -13.739 1.00 89.69 147 PHE A CA 1
ATOM 1132 C C . PHE A 1 147 ? -3.668 -1.014 -13.328 1.00 89.69 147 PHE A C 1
ATOM 1134 O O . PHE A 1 147 ? -4.881 -0.889 -13.152 1.00 89.69 147 PHE A O 1
ATOM 1141 N N . VAL A 1 148 ? -3.035 -2.173 -13.134 1.00 88.31 148 VAL A N 1
ATOM 1142 C CA . VAL A 1 148 ? -3.734 -3.388 -12.684 1.00 88.31 148 VAL A CA 1
ATOM 1143 C C . VAL A 1 148 ? -4.418 -3.141 -11.336 1.00 88.31 148 VAL A C 1
ATOM 1145 O O . VAL A 1 148 ? -5.615 -3.400 -11.183 1.00 88.31 148 VAL A O 1
ATOM 1148 N N . ARG A 1 149 ? -3.700 -2.520 -10.389 1.00 85.38 149 ARG A N 1
ATOM 1149 C CA . ARG A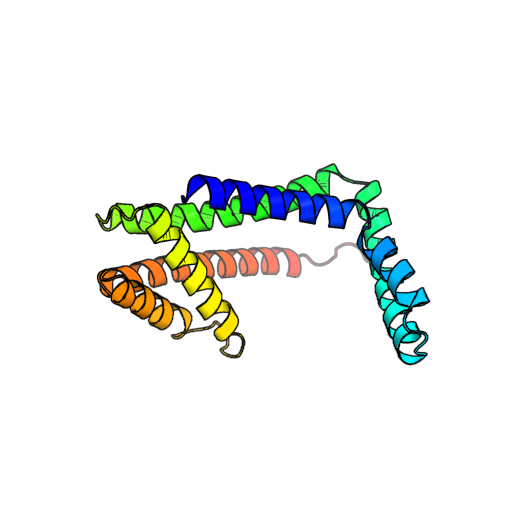 1 149 ? -4.245 -2.171 -9.069 1.00 85.38 149 ARG A CA 1
ATOM 1150 C C . ARG A 1 149 ? -5.436 -1.212 -9.160 1.00 85.38 149 ARG A C 1
ATOM 1152 O O . ARG A 1 149 ? -6.404 -1.390 -8.416 1.00 85.38 149 ARG A O 1
ATOM 1159 N N . ARG A 1 150 ? -5.385 -0.229 -10.066 1.00 87.44 150 ARG A N 1
ATOM 1160 C CA . ARG A 1 150 ? -6.480 0.722 -10.324 1.00 87.44 150 ARG A CA 1
ATOM 1161 C C . ARG A 1 150 ? -7.713 0.049 -10.900 1.00 87.44 150 ARG A C 1
ATOM 1163 O O . ARG A 1 150 ? -8.815 0.289 -10.417 1.00 87.44 150 ARG A O 1
ATOM 1170 N N . LEU A 1 151 ? -7.537 -0.811 -11.899 1.00 87.44 151 LEU A N 1
ATOM 1171 C CA . LEU A 1 151 ? -8.648 -1.536 -12.509 1.00 87.44 151 LEU A CA 1
ATOM 1172 C C . LEU A 1 151 ? -9.401 -2.355 -11.458 1.00 87.44 151 LEU A C 1
ATOM 1174 O O . LEU A 1 151 ? -10.626 -2.300 -11.382 1.00 87.44 151 LEU A O 1
ATOM 1178 N N . ARG A 1 152 ? -8.662 -3.048 -10.590 1.00 84.88 152 ARG A N 1
ATOM 1179 C CA . ARG A 1 152 ? -9.246 -3.776 -9.467 1.00 84.88 152 ARG A CA 1
ATOM 1180 C C . ARG A 1 152 ? -10.013 -2.859 -8.514 1.00 84.88 152 ARG A C 1
ATOM 1182 O O . ARG A 1 152 ? -11.117 -3.207 -8.104 1.00 84.88 152 ARG A O 1
ATOM 1189 N N . GLU A 1 153 ? -9.442 -1.718 -8.136 1.00 85.00 153 GLU A N 1
ATOM 1190 C CA . GLU A 1 153 ? -10.110 -0.745 -7.262 1.00 85.00 153 GLU A CA 1
ATOM 1191 C C . GLU A 1 153 ? -11.441 -0.280 -7.871 1.00 85.00 153 GLU A C 1
ATOM 1193 O O . GLU A 1 153 ? -12.468 -0.318 -7.195 1.00 85.00 153 GLU A O 1
ATOM 1198 N N . PHE A 1 154 ? -11.460 0.031 -9.170 1.00 88.94 154 PHE A N 1
ATOM 1199 C CA . PHE A 1 154 ? -12.688 0.377 -9.885 1.00 88.94 154 PHE A CA 1
ATOM 1200 C C . PHE A 1 154 ? -13.705 -0.765 -9.931 1.00 88.94 154 PHE A C 1
ATOM 1202 O O . PHE A 1 154 ? -14.893 -0.510 -9.743 1.00 88.94 154 PHE A O 1
ATOM 1209 N N . ILE A 1 155 ? -13.267 -2.014 -10.122 1.00 87.94 155 ILE A N 1
ATOM 1210 C CA . ILE A 1 155 ? -14.155 -3.185 -10.075 1.00 87.94 155 ILE A CA 1
ATOM 1211 C C . ILE A 1 155 ? -14.828 -3.285 -8.701 1.00 87.94 155 ILE A C 1
ATOM 1213 O O . ILE A 1 155 ? -16.046 -3.431 -8.629 1.00 87.94 155 ILE A O 1
ATOM 1217 N N . TRP A 1 156 ? -14.072 -3.159 -7.606 1.00 84.50 156 TRP A N 1
ATOM 1218 C CA . TRP A 1 156 ? -14.637 -3.238 -6.254 1.00 84.50 156 TRP A CA 1
ATOM 1219 C C . TRP A 1 156 ? -15.559 -2.073 -5.921 1.00 84.50 156 TRP A C 1
ATOM 1221 O O . TRP A 1 156 ? -16.613 -2.292 -5.325 1.00 84.50 156 TRP A O 1
ATOM 1231 N N . ILE A 1 157 ? -15.199 -0.853 -6.326 1.00 86.69 157 ILE A N 1
ATOM 1232 C CA . ILE A 1 157 ? -16.069 0.316 -6.174 1.00 86.69 157 ILE A CA 1
ATOM 1233 C C . ILE A 1 157 ? -17.369 0.093 -6.954 1.00 86.69 157 ILE A C 1
ATOM 1235 O O . ILE A 1 157 ? -18.448 0.281 -6.400 1.00 86.69 157 ILE A O 1
ATOM 1239 N N . GLY A 1 158 ? -17.282 -0.374 -8.203 1.00 89.88 158 GLY A N 1
ATOM 1240 C CA . GLY A 1 158 ? -18.440 -0.678 -9.040 1.00 89.88 158 GLY A CA 1
ATOM 1241 C C . GLY A 1 158 ? -19.344 -1.745 -8.425 1.00 89.88 158 GLY A C 1
ATOM 1242 O O . GLY A 1 158 ? -20.546 -1.529 -8.292 1.00 89.88 158 GLY A O 1
ATOM 1243 N N . LEU A 1 159 ? -18.775 -2.864 -7.970 1.00 87.81 159 LEU A N 1
ATOM 1244 C CA . LEU A 1 159 ? -19.521 -3.915 -7.272 1.00 87.81 159 LEU A CA 1
ATOM 1245 C C . LEU A 1 159 ? -20.176 -3.390 -5.989 1.00 87.81 159 LEU A C 1
ATOM 1247 O O . LEU A 1 159 ? -21.346 -3.672 -5.739 1.00 87.81 159 LEU A O 1
ATOM 1251 N N . GLY A 1 160 ? -19.451 -2.598 -5.197 1.00 86.19 160 GLY A N 1
ATOM 1252 C CA . GLY A 1 160 ? -19.971 -1.978 -3.981 1.00 86.19 160 GLY A CA 1
ATOM 1253 C C . GLY A 1 160 ? -21.140 -1.035 -4.260 1.00 86.19 160 GLY A C 1
ATOM 1254 O O . GLY A 1 160 ? -22.149 -1.092 -3.561 1.00 86.19 160 GLY A O 1
ATOM 1255 N N . LEU A 1 161 ? -21.044 -0.224 -5.316 1.00 89.31 161 LEU A N 1
ATOM 1256 C CA . LEU A 1 161 ? -22.115 0.671 -5.754 1.00 89.31 161 LEU A CA 1
ATOM 1257 C C . LEU A 1 161 ? -23.334 -0.101 -6.261 1.00 89.31 161 LEU A C 1
ATOM 1259 O O . LEU A 1 161 ? -24.449 0.236 -5.880 1.00 89.31 161 LEU A O 1
ATOM 1263 N N . VAL A 1 162 ? -23.148 -1.152 -7.065 1.00 90.50 162 VAL A N 1
ATOM 1264 C CA . VAL A 1 162 ? -24.252 -1.986 -7.573 1.00 90.50 162 VAL A CA 1
ATOM 1265 C C . VAL A 1 162 ? -24.982 -2.689 -6.429 1.00 90.50 162 VAL A C 1
ATOM 1267 O O . VAL A 1 162 ? -26.209 -2.657 -6.369 1.00 90.50 162 VAL A O 1
ATOM 1270 N N . LEU A 1 163 ? -24.245 -3.287 -5.489 1.00 88.31 163 LEU A N 1
ATOM 1271 C CA . LEU A 1 163 ? -24.831 -3.933 -4.313 1.00 88.31 163 LEU A CA 1
ATOM 1272 C C . LEU A 1 163 ? -25.515 -2.917 -3.391 1.00 88.31 163 LEU A C 1
ATOM 1274 O O . LEU A 1 163 ? -26.618 -3.167 -2.907 1.00 88.31 163 LEU A O 1
ATOM 1278 N N . GLY A 1 164 ? -24.877 -1.766 -3.169 1.00 86.31 164 GLY A N 1
ATOM 1279 C CA . GLY A 1 164 ? -25.436 -0.663 -2.393 1.00 86.31 164 GLY A CA 1
ATOM 1280 C C . GLY A 1 164 ? -26.733 -0.142 -3.004 1.00 86.31 164 GLY A C 1
ATOM 1281 O O . GLY A 1 164 ? -27.722 -0.001 -2.294 1.00 86.31 164 GLY A O 1
ATOM 1282 N N . TRP A 1 165 ? -26.768 0.051 -4.323 1.00 88.38 165 TRP A N 1
ATOM 1283 C CA . TRP A 1 165 ? -27.966 0.436 -5.065 1.00 88.38 165 TRP A CA 1
ATOM 1284 C C . TRP A 1 165 ? -29.062 -0.628 -4.946 1.00 88.38 165 TRP A C 1
ATOM 1286 O O . TRP A 1 165 ? -30.201 -0.308 -4.618 1.00 88.38 165 TRP A O 1
ATOM 1296 N N . ALA A 1 166 ? -28.728 -1.907 -5.132 1.00 84.75 166 ALA A N 1
ATOM 1297 C CA . ALA A 1 166 ? -29.687 -3.006 -5.016 1.00 84.75 166 ALA A CA 1
ATOM 1298 C C . ALA A 1 166 ? -30.320 -3.109 -3.614 1.00 84.75 166 ALA A C 1
ATOM 1300 O O . ALA A 1 166 ? -31.481 -3.497 -3.489 1.00 84.75 166 ALA A O 1
ATOM 1301 N N . MET A 1 167 ? -29.576 -2.754 -2.560 1.00 81.31 167 MET A N 1
ATOM 1302 C CA . MET A 1 167 ? -30.084 -2.725 -1.185 1.00 81.31 167 MET A CA 1
ATOM 1303 C C . MET A 1 167 ? -30.829 -1.427 -0.850 1.00 81.31 167 MET A C 1
ATOM 1305 O O . MET A 1 167 ? -31.861 -1.485 -0.187 1.00 81.31 167 MET A O 1
ATOM 1309 N N . ALA A 1 168 ? -30.351 -0.273 -1.323 1.00 73.38 168 ALA A N 1
ATOM 1310 C CA . ALA A 1 168 ? -30.972 1.029 -1.077 1.00 73.38 168 ALA A CA 1
ATOM 1311 C C . ALA A 1 168 ? -32.331 1.180 -1.779 1.00 73.38 168 ALA A C 1
ATOM 1313 O O . ALA A 1 168 ? -33.223 1.842 -1.258 1.00 73.38 168 ALA A O 1
ATOM 1314 N N . PHE A 1 169 ? -32.513 0.524 -2.929 1.00 60.91 169 PHE A N 1
ATOM 1315 C CA . PHE A 1 169 ? -33.781 0.489 -3.665 1.00 60.91 169 PHE A CA 1
ATOM 1316 C C . PHE A 1 169 ? -34.687 -0.684 -3.288 1.00 60.91 169 PHE A C 1
ATOM 1318 O O . PHE A 1 169 ? -35.655 -0.954 -3.994 1.00 60.91 169 PHE A O 1
ATOM 1325 N N . LYS A 1 170 ? -34.421 -1.370 -2.172 1.00 55.91 170 LYS A N 1
ATOM 1326 C CA . LYS A 1 170 ? -35.402 -2.260 -1.554 1.00 55.91 170 LYS A CA 1
ATOM 1327 C C . LYS A 1 170 ? -36.208 -1.411 -0.563 1.00 55.91 170 LYS A C 1
ATOM 1329 O O . LYS A 1 170 ? -35.710 -1.155 0.534 1.00 55.91 170 LYS A O 1
ATOM 1334 N N . PRO A 1 171 ? -37.414 -0.918 -0.919 1.00 49.34 171 PRO A N 1
ATOM 1335 C CA . PRO A 1 171 ? -38.235 -0.192 0.036 1.00 49.34 171 PRO A CA 1
ATOM 1336 C C . PRO A 1 171 ? -38.490 -1.148 1.193 1.00 49.34 171 PRO A C 1
ATOM 1338 O O . PRO A 1 171 ? -38.822 -2.316 0.970 1.00 49.34 171 PRO A O 1
ATOM 1341 N N . SER A 1 172 ? -38.286 -0.679 2.419 1.00 50.38 172 SER A N 1
ATOM 1342 C CA . SER A 1 172 ? -38.680 -1.425 3.605 1.00 50.38 172 SER A CA 1
ATOM 1343 C C . SER A 1 172 ? -40.189 -1.668 3.535 1.00 50.38 172 SER A C 1
ATOM 1345 O O . SER A 1 172 ? -40.981 -0.817 3.928 1.00 50.38 172 SER A O 1
ATOM 1347 N N . ALA A 1 173 ? -40.603 -2.828 3.028 1.00 54.84 173 ALA A N 1
ATOM 1348 C CA . ALA A 1 173 ? -41.950 -3.361 3.192 1.00 54.84 173 ALA A CA 1
ATOM 1349 C C . ALA A 1 173 ? -42.116 -3.885 4.632 1.00 54.84 173 ALA A C 1
ATOM 1351 O O . ALA A 1 173 ? -42.457 -5.041 4.850 1.00 54.84 173 ALA A O 1
ATOM 1352 N N . ALA A 1 174 ? -41.763 -3.054 5.615 1.00 52.03 174 ALA A N 1
ATOM 1353 C CA . ALA A 1 174 ? -41.799 -3.368 7.039 1.00 52.03 174 ALA A CA 1
ATOM 1354 C C . ALA A 1 174 ? -41.932 -2.077 7.871 1.00 52.03 174 ALA A C 1
ATOM 1356 O O . ALA A 1 174 ? -41.117 -1.793 8.745 1.00 52.03 174 ALA A O 1
ATOM 1357 N N . GLN A 1 175 ? -42.940 -1.260 7.548 1.00 48.12 175 GLN A N 1
ATOM 1358 C CA . GLN A 1 175 ? -43.526 -0.257 8.456 1.00 48.12 175 GLN A CA 1
ATOM 1359 C C . GLN A 1 175 ? -45.065 -0.256 8.369 1.00 48.12 175 GLN A C 1
ATOM 1361 O O . GLN A 1 175 ? -45.709 0.775 8.533 1.00 48.12 175 GLN A O 1
ATOM 1366 N N . ALA A 1 176 ? -45.663 -1.416 8.098 1.00 47.19 176 ALA A N 1
ATOM 1367 C CA . ALA A 1 176 ? -47.102 -1.609 8.199 1.00 47.19 176 ALA A CA 1
ATOM 1368 C C . ALA A 1 176 ? -47.376 -2.994 8.787 1.00 47.19 176 ALA A C 1
ATOM 1370 O O . ALA A 1 176 ? -47.617 -3.935 8.041 1.00 47.19 176 ALA A O 1
ATOM 1371 N N . GLU A 1 177 ? -47.235 -3.099 10.107 1.00 36.78 177 GLU A N 1
ATOM 1372 C CA . GLU A 1 177 ? -48.104 -3.875 11.007 1.00 36.78 177 GLU A CA 1
ATOM 1373 C C . GLU A 1 177 ? -47.830 -3.477 12.462 1.00 36.78 177 GLU A C 1
ATOM 1375 O O . GLU A 1 177 ? -46.638 -3.332 12.826 1.00 36.78 177 GLU A O 1
#

Mean predicted aligned error: 14.89 Å

Sequence (177 aa):
MSLVGLITFSTLIFLFLLFQINGGLGKITSWFSVKFPGAALQGFLSHTGALDQMMSHYYKKHPFRFLKSTSFGLLGWAAGLLELYLTLYFLGHWVGIPELWIIEALTQLVRVGSFFIPLSLGAQEGGLVLIFVALGLGGDLGLAVAFVRRLREFIWIGLGLVLGWAMAFKPSAAQAE

Solvent-accessible surface area (backbone atoms only — not comparable to full-atom values): 9943 Å² total; per-residue (Å²): 118,62,67,61,51,52,51,51,51,53,49,48,53,50,51,48,50,52,38,62,72,70,46,46,64,61,56,51,50,58,55,46,58,77,75,54,91,47,78,76,52,56,66,57,46,55,63,50,48,54,53,50,52,55,46,53,58,51,52,75,73,41,56,70,60,53,52,48,54,54,48,52,52,50,50,53,50,52,49,54,53,50,48,54,51,47,49,37,47,76,71,72,44,87,71,51,72,65,53,53,53,52,53,51,53,52,49,50,50,41,52,62,72,30,69,88,41,81,91,29,71,61,49,51,38,51,42,34,19,50,53,24,44,74,72,75,41,58,42,66,54,18,41,51,50,37,50,54,56,48,52,51,51,51,51,52,50,50,51,50,50,53,52,50,48,63,54,71,71,49,75,77,93,76,85,83,129